Protein AF-A0A850C1W8-F1 (afdb_monomer)

Sequence (179 aa):
MTSLTRRGYQPDEVHRFLELVADELASRDQREAALRTDAEKLKEALRSWQSQQSSLRLQATLPATPTSTAVNLVSQAQQQAESYVNQAQHYSRQIIAQARSQASELMRQTQERARDEADRAVAEYRRENAGRRDREAEDRIRQLVRARSFLEAVEVAEEQLRLTREGLEQEVAKLQNET

Radius of gyration: 28.31 Å; Cα contacts (8 Å, |Δi|>4): 38; chains: 1; bounding box: 78×21×83 Å

Nearest PDB structures (foldseek):
  3g67-assembly1_A  TM=3.419E-01  e=7.788E-01  Thermotoga maritima
  8glv-assembly1_Eb  TM=2.530E-01  e=7.943E+00  Chlamydomonas reinhardtii

Foldseek 3Di:
DDDDDDDDDDPVVVVVVVVVVVVVVVVVVVVVVVVVVVVVVVVVVVVVVVVVVVVVVVVVPDDDPCDVVNVVVVVVVVVVVVVVVVVVVVVVVVLVVVLVVVLVVLLVVLQVVLQVVLVVVLVVVCVVVVNDDDPVVSVVSSVVSNVVSNVVSVVVSVVVVVVSVVVVVVVVVVVVVVD

pLDDT: mean 71.58, std 11.91, range [33.62, 90.56]

Solvent-accessible surface area (backbone atoms only — not comparable to full-atom values): 9888 Å² total; per-residue (Å²): 138,86,78,90,75,76,90,70,81,59,66,68,62,53,52,53,50,50,50,55,52,49,54,52,50,53,52,47,53,55,51,51,52,49,53,52,50,51,52,49,50,53,50,48,54,51,51,52,51,54,49,50,57,51,50,55,54,57,70,65,69,63,94,67,78,85,46,72,66,59,56,49,51,50,52,52,53,48,55,50,51,52,49,51,52,51,49,52,54,50,50,54,52,49,52,53,51,49,53,50,51,52,44,51,51,49,46,52,53,37,52,53,51,23,49,58,49,19,55,48,53,41,54,50,53,25,60,78,50,77,63,55,86,50,69,72,59,43,52,47,49,38,49,52,38,40,53,53,37,49,53,53,42,49,56,55,44,50,50,52,51,50,54,53,48,54,53,51,53,50,53,53,54,50,58,62,74,76,106

InterPro domains:
  IPR007793 DivIVA [PF05103] (7-115)
  IPR007793 DivIVA [PTHR35794] (6-148)
  IPR019933 DivIVA domain [TIGR03544] (5-25)

Secondary structure (DSSP, 8-state):
------S---HHHHHHHHHHHHHHHHHHHHHHHHHHHHHHHHHHHHHHHHHHHHHHHHHT-S-S---HHHHHHHHHHHHHHHHHHHHHHHHHHHHHHHHHHHHHHHHHHHHHHHHHHHHHHHHHHHHHTTT---HHHHHHHHHHHHHHHHHHHHHHHHHHHHHHHHHHHHHHHHHHH--

Structure (mmCIF, N/CA/C/O backbone):
data_AF-A0A850C1W8-F1
#
_entry.id   AF-A0A850C1W8-F1
#
loop_
_atom_site.group_PDB
_atom_site.id
_atom_site.type_symbol
_atom_site.label_atom_id
_atom_site.label_alt_id
_atom_site.label_comp_id
_atom_site.label_asym_id
_atom_site.label_entity_id
_atom_site.label_seq_id
_atom_site.pdbx_PDB_ins_code
_atom_site.Cartn_x
_atom_site.Cartn_y
_atom_site.Cartn_z
_atom_site.occupancy
_atom_site.B_iso_or_equiv
_atom_site.auth_seq_id
_atom_site.auth_comp_id
_atom_site.auth_asym_id
_atom_site.auth_atom_id
_atom_site.pdbx_PDB_model_num
ATOM 1 N N . MET A 1 1 ? 43.463 3.233 -21.146 1.00 33.62 1 MET A N 1
ATOM 2 C CA . MET A 1 1 ? 43.353 1.914 -21.805 1.00 33.62 1 MET A CA 1
ATOM 3 C C . MET A 1 1 ? 42.295 1.116 -21.061 1.00 33.62 1 MET A C 1
ATOM 5 O O . MET A 1 1 ? 42.581 0.602 -19.992 1.00 33.62 1 MET A O 1
ATOM 9 N N . THR A 1 2 ? 41.054 1.115 -21.543 1.00 38.59 2 THR A N 1
ATOM 10 C CA . THR A 1 2 ? 39.925 0.409 -20.919 1.00 38.59 2 THR A CA 1
ATOM 11 C C . T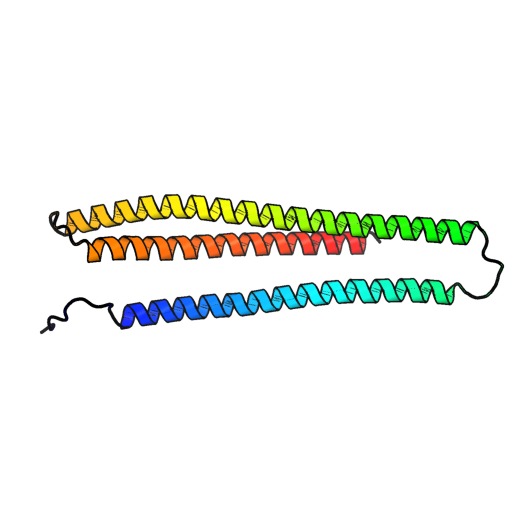HR A 1 2 ? 39.867 -1.012 -21.468 1.00 38.59 2 THR A C 1
ATOM 13 O O . THR A 1 2 ? 39.647 -1.221 -22.661 1.00 38.59 2 THR A O 1
ATOM 16 N N . SER A 1 3 ? 40.160 -1.993 -20.614 1.00 42.62 3 SER A N 1
ATOM 17 C CA . SER A 1 3 ? 40.167 -3.403 -20.989 1.00 42.62 3 SER A CA 1
ATOM 18 C C . SER A 1 3 ? 38.752 -3.909 -21.247 1.00 42.62 3 SER A C 1
ATOM 20 O O . SER A 1 3 ? 37.813 -3.647 -20.498 1.00 42.62 3 SER A O 1
ATOM 22 N N . LEU A 1 4 ? 38.638 -4.669 -22.332 1.00 51.62 4 LEU A N 1
ATOM 23 C CA . LEU A 1 4 ? 37.486 -5.469 -22.702 1.00 51.62 4 LEU A CA 1
ATOM 24 C C . LEU A 1 4 ? 37.174 -6.482 -21.589 1.00 51.62 4 LEU A C 1
ATOM 26 O O . LEU A 1 4 ? 37.793 -7.543 -21.533 1.00 51.62 4 LEU A O 1
ATOM 30 N N . THR A 1 5 ? 36.163 -6.209 -20.767 1.00 50.12 5 THR A N 1
ATOM 31 C CA . THR A 1 5 ? 35.537 -7.234 -19.919 1.00 50.12 5 THR A CA 1
ATOM 32 C C . THR A 1 5 ? 34.119 -7.498 -20.414 1.00 50.12 5 THR A C 1
ATOM 34 O O . THR A 1 5 ? 33.138 -6.905 -19.985 1.00 50.12 5 THR A O 1
ATOM 37 N N . ARG A 1 6 ? 34.052 -8.369 -21.421 1.00 47.94 6 ARG A N 1
ATOM 38 C CA . ARG A 1 6 ? 33.088 -9.464 -21.582 1.00 47.94 6 ARG A CA 1
ATOM 39 C C . ARG A 1 6 ? 31.976 -9.527 -20.510 1.00 47.94 6 ARG A C 1
ATOM 41 O O . ARG A 1 6 ? 32.238 -9.951 -19.394 1.00 47.94 6 ARG A O 1
ATOM 48 N N . ARG A 1 7 ? 30.740 -9.220 -20.922 1.00 55.56 7 ARG A N 1
ATOM 49 C CA . ARG A 1 7 ? 29.495 -9.924 -20.548 1.00 55.56 7 ARG A CA 1
ATOM 50 C C . ARG A 1 7 ? 29.409 -10.359 -19.070 1.00 55.56 7 ARG A C 1
ATOM 52 O O . ARG A 1 7 ? 29.699 -11.504 -18.734 1.00 55.56 7 ARG A O 1
ATOM 59 N N . GLY A 1 8 ? 29.002 -9.431 -18.212 1.00 60.50 8 GLY A N 1
ATOM 60 C CA . GLY A 1 8 ? 28.744 -9.634 -16.787 1.00 60.50 8 GLY A CA 1
ATOM 61 C C . GLY A 1 8 ? 28.152 -8.363 -16.176 1.00 60.50 8 GLY A C 1
ATOM 62 O O . GLY A 1 8 ? 28.298 -7.283 -16.754 1.00 60.50 8 GLY A O 1
ATOM 63 N N . TYR A 1 9 ? 27.450 -8.485 -15.047 1.00 57.66 9 TYR A N 1
ATOM 64 C CA . TYR A 1 9 ? 26.956 -7.319 -14.312 1.00 57.66 9 TYR A CA 1
ATOM 65 C C . TYR A 1 9 ? 28.130 -6.443 -13.861 1.00 57.66 9 TYR A C 1
ATOM 67 O O . TYR A 1 9 ? 29.154 -6.974 -13.427 1.00 57.66 9 TYR A O 1
ATOM 75 N N . GLN A 1 10 ? 27.985 -5.116 -13.949 1.00 78.19 10 GLN A N 1
ATOM 76 C CA . GLN A 1 10 ? 28.950 -4.213 -13.329 1.00 78.19 10 GLN A CA 1
ATOM 77 C C . GLN A 1 10 ? 28.854 -4.379 -11.810 1.00 78.19 10 GLN A C 1
ATOM 79 O O . GLN A 1 10 ? 27.778 -4.145 -11.254 1.00 78.19 10 GLN A O 1
ATOM 84 N N . PRO A 1 11 ? 29.940 -4.790 -11.132 1.00 74.81 11 PRO A N 1
ATOM 85 C CA . PRO A 1 11 ? 29.896 -5.055 -9.701 1.00 74.81 11 PRO A CA 1
ATOM 86 C C . PRO A 1 11 ? 29.382 -3.851 -8.912 1.00 74.81 11 PRO A C 1
ATOM 88 O O . PRO A 1 11 ? 28.548 -4.023 -8.033 1.00 74.81 11 PRO A O 1
ATOM 91 N N . ASP A 1 12 ? 29.801 -2.637 -9.262 1.00 74.69 12 ASP A N 1
ATOM 92 C CA . ASP A 1 12 ? 29.434 -1.424 -8.523 1.00 74.69 12 ASP A CA 1
ATOM 93 C C . ASP A 1 12 ? 27.935 -1.096 -8.612 1.00 74.69 12 ASP A C 1
ATOM 95 O O . ASP A 1 12 ? 27.328 -0.669 -7.630 1.00 74.69 12 ASP A O 1
ATOM 99 N N . GLU A 1 13 ? 27.306 -1.335 -9.768 1.00 72.06 13 GLU A N 1
ATOM 100 C CA . GLU A 1 13 ? 25.861 -1.135 -9.942 1.00 72.06 13 GLU A CA 1
ATOM 101 C C . GLU A 1 13 ? 25.050 -2.171 -9.159 1.00 72.06 13 GLU A C 1
ATOM 103 O O . GLU A 1 13 ? 24.035 -1.832 -8.549 1.00 72.06 13 GLU A O 1
ATOM 108 N N . VAL A 1 14 ? 25.513 -3.425 -9.131 1.00 77.88 14 VAL A N 1
ATOM 109 C CA . VAL A 1 14 ? 24.870 -4.492 -8.353 1.00 77.88 14 VAL A CA 1
ATOM 110 C C . VAL A 1 14 ? 24.981 -4.218 -6.862 1.00 77.88 14 VAL A C 1
ATOM 112 O O . VAL A 1 14 ? 23.987 -4.364 -6.159 1.00 77.88 14 VAL A O 1
ATOM 115 N N . HIS A 1 15 ? 26.146 -3.784 -6.377 1.00 77.56 15 HIS A N 1
ATOM 116 C CA . HIS A 1 15 ? 26.311 -3.436 -4.966 1.00 77.56 15 HIS A CA 1
ATOM 117 C C . HIS A 1 15 ? 25.373 -2.299 -4.566 1.00 77.56 15 HIS A C 1
ATOM 119 O O . HIS A 1 15 ? 24.650 -2.439 -3.587 1.00 77.56 15 HIS A O 1
ATOM 125 N N . ARG A 1 16 ? 25.279 -1.239 -5.377 1.00 79.06 16 ARG A N 1
ATOM 126 C CA . ARG A 1 16 ? 24.356 -0.128 -5.109 1.00 79.06 16 ARG A CA 1
ATOM 127 C C . ARG A 1 16 ? 22.892 -0.570 -5.099 1.00 79.06 16 ARG A C 1
ATOM 129 O O . ARG A 1 16 ? 22.111 -0.118 -4.270 1.00 79.06 16 ARG A O 1
ATOM 136 N N . PHE A 1 17 ? 22.504 -1.448 -6.022 1.00 76.88 17 PHE A N 1
ATOM 137 C CA . PHE A 1 17 ? 21.148 -1.992 -6.044 1.00 76.88 17 PHE A CA 1
ATOM 138 C C . PHE A 1 17 ? 20.861 -2.861 -4.813 1.00 76.88 17 PHE A C 1
ATOM 140 O O . PHE A 1 17 ? 19.791 -2.749 -4.223 1.00 76.88 17 PHE A O 1
ATOM 147 N N . LEU A 1 18 ? 21.812 -3.703 -4.404 1.00 83.94 18 LEU A N 1
ATOM 148 C CA . LEU A 1 18 ? 21.678 -4.533 -3.209 1.00 83.94 18 LEU A CA 1
ATOM 149 C C . LEU A 1 18 ? 21.608 -3.694 -1.930 1.00 83.94 18 LEU A C 1
ATOM 151 O O . LEU A 1 18 ? 20.825 -4.038 -1.053 1.00 83.94 18 LEU A O 1
ATOM 155 N N . GLU A 1 19 ? 22.360 -2.596 -1.843 1.00 84.50 19 GLU A N 1
ATOM 156 C CA . GLU A 1 19 ? 22.267 -1.634 -0.736 1.00 84.50 19 GLU A CA 1
ATOM 157 C C . GLU A 1 19 ? 20.871 -1.006 -0.660 1.00 84.50 19 GLU A C 1
ATOM 159 O O . GLU A 1 19 ? 20.244 -1.045 0.393 1.00 84.50 19 GLU A O 1
ATOM 164 N N . LEU A 1 20 ? 20.324 -0.538 -1.787 1.00 82.81 20 LEU A N 1
ATOM 165 C CA . LEU A 1 20 ? 18.965 0.018 -1.830 1.00 82.81 20 LEU A CA 1
ATOM 166 C C . LEU A 1 20 ? 17.895 -1.009 -1.434 1.00 82.81 20 LEU A C 1
ATOM 168 O O . LEU A 1 20 ? 16.956 -0.687 -0.710 1.00 82.81 20 LEU A O 1
ATOM 172 N N . VAL A 1 21 ? 18.028 -2.255 -1.895 1.00 84.38 21 VAL A N 1
ATOM 173 C CA . VAL A 1 21 ? 17.106 -3.338 -1.521 1.00 84.38 21 VAL A CA 1
ATOM 174 C C . VAL A 1 21 ? 17.233 -3.684 -0.038 1.00 84.38 21 VAL A C 1
ATOM 176 O O . VAL A 1 21 ? 16.222 -3.962 0.605 1.00 84.38 21 VAL A O 1
ATOM 179 N N . ALA A 1 22 ? 18.451 -3.677 0.507 1.00 79.88 22 ALA A N 1
ATOM 180 C CA . ALA A 1 22 ? 18.693 -3.946 1.918 1.00 79.88 22 ALA A CA 1
ATOM 181 C C . ALA A 1 22 ? 18.082 -2.858 2.812 1.00 79.88 22 ALA A C 1
ATOM 183 O O . ALA A 1 22 ? 17.406 -3.196 3.783 1.00 79.88 22 ALA A O 1
ATOM 184 N N . ASP A 1 23 ? 18.249 -1.584 2.453 1.00 82.00 23 ASP A N 1
ATOM 185 C CA . ASP A 1 23 ? 17.649 -0.458 3.175 1.00 82.00 23 ASP A CA 1
ATOM 186 C C . ASP A 1 23 ? 16.117 -0.514 3.140 1.00 82.00 23 ASP A C 1
ATOM 188 O O . ASP A 1 23 ? 15.457 -0.348 4.169 1.00 82.00 23 ASP A O 1
ATOM 192 N N . GLU A 1 24 ? 15.534 -0.827 1.981 1.00 77.62 24 GLU A N 1
ATOM 193 C CA . GLU A 1 24 ? 14.084 -0.968 1.843 1.00 77.62 24 GLU A CA 1
ATOM 194 C C . GLU A 1 24 ? 13.540 -2.145 2.669 1.00 77.62 24 GLU A C 1
ATOM 196 O O . GLU A 1 24 ? 12.509 -2.030 3.337 1.00 77.62 24 GLU A O 1
ATOM 201 N N . LEU A 1 25 ? 14.249 -3.278 2.686 1.00 76.00 25 LEU A N 1
ATOM 202 C CA . LEU A 1 25 ? 13.865 -4.435 3.495 1.00 76.00 25 LEU A CA 1
ATOM 203 C C . LEU A 1 25 ? 13.966 -4.129 4.997 1.00 76.00 25 LEU A C 1
ATOM 205 O O . LEU A 1 25 ? 13.052 -4.458 5.749 1.00 76.00 25 LEU A O 1
ATOM 209 N N . ALA A 1 26 ? 15.024 -3.440 5.427 1.00 73.81 26 ALA A N 1
ATOM 210 C CA . ALA A 1 26 ? 15.185 -3.014 6.814 1.00 73.81 26 ALA A CA 1
ATOM 211 C C . ALA A 1 26 ? 14.080 -2.032 7.241 1.00 73.81 26 ALA A C 1
ATOM 213 O O . ALA A 1 26 ? 13.518 -2.151 8.333 1.00 73.81 26 ALA A O 1
ATOM 214 N N . SER A 1 27 ? 13.720 -1.095 6.360 1.00 74.00 27 SER A N 1
ATOM 215 C CA . SER A 1 27 ? 12.608 -0.165 6.567 1.00 74.00 27 SER A CA 1
ATOM 216 C C . SER A 1 27 ? 11.273 -0.908 6.703 1.00 74.00 27 SER A C 1
ATOM 218 O O . SER A 1 27 ? 10.476 -0.603 7.596 1.00 74.00 27 SER A O 1
ATOM 220 N N . ARG A 1 28 ? 11.039 -1.940 5.883 1.00 62.94 28 ARG A N 1
ATOM 221 C CA . ARG A 1 28 ? 9.863 -2.815 5.999 1.00 62.94 28 ARG A CA 1
ATOM 222 C C . ARG A 1 28 ? 9.818 -3.579 7.310 1.00 62.94 28 ARG A C 1
ATOM 224 O O . ARG A 1 28 ? 8.768 -3.581 7.949 1.00 62.94 28 ARG A O 1
ATOM 231 N N . ASP A 1 29 ? 10.924 -4.182 7.729 1.00 63.62 29 ASP A N 1
ATOM 232 C CA . ASP A 1 29 ? 10.987 -4.950 8.975 1.00 63.62 29 ASP A CA 1
ATOM 233 C C . ASP A 1 29 ? 10.671 -4.065 10.189 1.00 63.62 29 ASP A C 1
ATOM 235 O O . ASP A 1 29 ? 9.903 -4.453 11.073 1.00 63.62 29 ASP A O 1
ATOM 239 N N . GLN A 1 30 ? 11.188 -2.831 10.208 1.00 67.38 30 GLN A N 1
ATOM 240 C CA . GLN A 1 30 ? 10.853 -1.849 11.244 1.00 67.38 30 GLN A CA 1
ATOM 241 C C . GLN A 1 30 ? 9.357 -1.505 11.250 1.00 67.38 30 GLN A C 1
ATOM 243 O O . GLN A 1 30 ? 8.736 -1.419 12.313 1.00 67.38 30 GLN A O 1
ATOM 248 N N . ARG A 1 31 ? 8.756 -1.338 10.069 1.00 56.00 31 ARG A N 1
ATOM 249 C CA . ARG A 1 31 ? 7.334 -0.999 9.924 1.00 56.00 31 ARG A CA 1
ATOM 250 C C . ARG A 1 31 ? 6.415 -2.180 10.257 1.00 56.00 31 ARG A C 1
ATOM 252 O O . ARG A 1 31 ? 5.385 -1.983 10.902 1.00 56.00 31 ARG A O 1
ATOM 259 N N . GLU A 1 32 ? 6.799 -3.412 9.926 1.00 59.44 32 GLU A N 1
ATOM 260 C CA . GLU A 1 32 ? 6.094 -4.621 10.367 1.00 59.44 32 GLU A CA 1
ATOM 261 C C . GLU A 1 32 ? 6.167 -4.780 11.892 1.00 59.44 32 GLU A C 1
ATOM 263 O O . GLU A 1 32 ? 5.157 -5.079 12.537 1.00 59.44 32 GLU A O 1
ATOM 268 N N . ALA A 1 33 ? 7.333 -4.527 12.491 1.00 61.09 33 ALA A N 1
ATOM 269 C CA . ALA A 1 33 ? 7.492 -4.542 13.941 1.00 61.09 33 ALA A CA 1
ATOM 270 C C . ALA A 1 33 ? 6.592 -3.497 14.626 1.00 61.09 33 ALA A C 1
ATOM 272 O O . ALA A 1 33 ? 5.974 -3.800 15.654 1.00 61.09 33 ALA A O 1
ATOM 273 N N . ALA A 1 34 ? 6.449 -2.304 14.040 1.00 59.12 34 ALA A N 1
ATOM 274 C CA . ALA A 1 34 ? 5.530 -1.277 14.526 1.00 59.12 34 ALA A CA 1
ATOM 275 C C . ALA A 1 34 ? 4.062 -1.738 14.452 1.00 59.12 34 ALA A C 1
ATOM 277 O O . ALA A 1 34 ? 3.362 -1.706 15.464 1.00 59.12 34 ALA A O 1
ATOM 278 N N . LEU A 1 35 ? 3.621 -2.279 13.309 1.00 56.66 35 LEU A N 1
ATOM 279 C CA . LEU A 1 35 ? 2.258 -2.805 13.142 1.00 56.66 35 LEU A CA 1
ATOM 280 C C . LEU A 1 35 ? 1.941 -3.948 14.115 1.00 56.66 35 LEU A C 1
ATOM 282 O O . LEU A 1 35 ? 0.843 -4.009 14.667 1.00 56.66 35 LEU A O 1
ATOM 286 N N . ARG A 1 36 ? 2.898 -4.851 14.358 1.00 60.56 36 ARG A N 1
ATOM 287 C CA . ARG A 1 36 ? 2.747 -5.916 15.362 1.00 60.56 36 ARG A CA 1
ATOM 288 C C . ARG A 1 36 ? 2.634 -5.343 16.770 1.00 60.56 36 ARG A C 1
ATOM 290 O O . ARG A 1 36 ? 1.784 -5.787 17.536 1.00 60.56 36 ARG A O 1
ATOM 297 N N . THR A 1 37 ? 3.449 -4.344 17.096 1.00 65.12 37 THR A N 1
ATOM 298 C CA . THR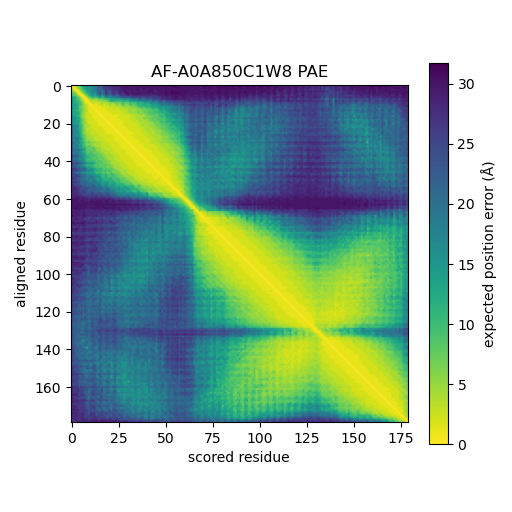 A 1 37 ? 3.396 -3.661 18.394 1.00 65.12 37 THR A CA 1
ATOM 299 C C . THR A 1 37 ? 2.035 -3.003 18.609 1.00 65.12 37 THR A C 1
ATOM 301 O O . THR A 1 37 ? 1.451 -3.138 19.682 1.00 65.12 37 THR A O 1
ATOM 304 N N . ASP A 1 38 ? 1.488 -2.345 17.590 1.00 54.03 38 ASP A N 1
ATOM 305 C CA . ASP A 1 38 ? 0.179 -1.699 17.680 1.00 54.03 38 ASP A CA 1
ATOM 306 C C . ASP A 1 38 ? -0.961 -2.722 17.770 1.00 54.03 38 ASP A C 1
ATOM 308 O O . ASP A 1 38 ? -1.884 -2.548 18.567 1.00 54.03 38 ASP A O 1
ATOM 312 N N . ALA A 1 39 ? -0.862 -3.847 17.056 1.00 56.66 39 ALA A N 1
ATOM 313 C CA . ALA A 1 39 ? -1.791 -4.962 17.217 1.00 56.66 39 ALA A CA 1
ATOM 314 C C . ALA A 1 39 ? -1.779 -5.525 18.651 1.00 56.66 39 ALA A C 1
ATOM 316 O O . ALA A 1 39 ? -2.839 -5.834 19.198 1.00 56.66 39 ALA A O 1
ATOM 317 N N . GLU A 1 40 ? -0.608 -5.633 19.282 1.00 62.47 40 GLU A N 1
ATOM 318 C CA . GLU A 1 40 ? -0.499 -6.059 20.681 1.00 62.47 40 GLU A CA 1
ATOM 319 C C . GLU A 1 40 ? -1.041 -5.006 21.655 1.00 62.47 40 GLU A C 1
ATOM 321 O O . GLU A 1 40 ? -1.790 -5.360 22.565 1.00 62.47 40 GLU A O 1
ATOM 326 N N . LYS A 1 41 ? -0.774 -3.711 21.437 1.00 61.31 41 LYS A N 1
ATOM 327 C CA . LYS A 1 41 ? -1.376 -2.630 22.241 1.00 61.31 41 LYS A CA 1
ATOM 328 C C . LYS A 1 41 ? -2.901 -2.669 22.185 1.00 61.31 41 LYS A C 1
ATOM 330 O O . LYS A 1 41 ? -3.549 -2.541 23.217 1.00 61.31 41 LYS A O 1
ATOM 335 N N . LEU A 1 42 ? -3.477 -2.876 21.000 1.00 59.53 42 LEU A N 1
ATOM 336 C CA . LEU A 1 42 ? -4.927 -2.976 20.826 1.00 59.53 42 LEU A CA 1
ATOM 337 C C . LEU A 1 42 ? -5.502 -4.201 21.545 1.00 59.53 42 LEU A C 1
ATOM 339 O O . LEU A 1 42 ? -6.540 -4.098 22.200 1.00 59.53 42 LEU A O 1
ATOM 343 N N . LYS A 1 43 ? -4.821 -5.352 21.479 1.00 62.03 43 LYS A N 1
ATOM 344 C CA . LYS A 1 43 ? -5.212 -6.543 22.250 1.00 62.03 43 LYS A CA 1
ATOM 345 C C . LYS A 1 43 ? -5.151 -6.295 23.755 1.00 62.03 43 LYS A C 1
ATOM 347 O O . LYS A 1 43 ? -6.047 -6.735 24.471 1.00 62.03 43 LYS A O 1
ATOM 352 N N . GLU A 1 44 ? -4.124 -5.603 24.238 1.00 64.06 44 GLU A N 1
ATOM 353 C CA . GLU A 1 44 ? -3.966 -5.312 25.663 1.00 64.06 44 GLU A CA 1
ATOM 354 C C . GLU A 1 44 ? -4.981 -4.270 26.153 1.00 64.06 44 GLU A C 1
ATOM 356 O O . GLU A 1 44 ? -5.591 -4.444 27.208 1.00 64.06 44 GLU A O 1
ATOM 361 N N . ALA A 1 45 ? -5.268 -3.240 25.356 1.00 58.97 45 ALA A N 1
ATOM 362 C CA . ALA A 1 45 ? -6.356 -2.302 25.624 1.00 58.97 45 ALA A CA 1
ATOM 363 C C . ALA A 1 45 ? -7.706 -3.036 25.713 1.00 58.97 45 ALA A C 1
ATOM 365 O O . ALA A 1 45 ? -8.471 -2.827 26.653 1.00 58.97 45 ALA A O 1
ATOM 366 N N . LEU A 1 46 ? -7.962 -3.983 24.804 1.00 60.09 46 LEU A N 1
ATOM 367 C CA . LEU A 1 46 ? -9.169 -4.807 24.842 1.00 60.09 46 LEU A CA 1
ATOM 368 C C . LEU A 1 46 ? -9.226 -5.693 26.099 1.00 60.09 46 LEU A C 1
ATOM 370 O O . LEU A 1 46 ? -10.271 -5.786 26.742 1.00 60.09 46 LEU A O 1
ATOM 374 N N . ARG A 1 47 ? -8.111 -6.329 26.473 1.00 67.19 47 ARG A N 1
ATOM 375 C CA . ARG A 1 47 ? -8.017 -7.192 27.661 1.00 67.19 47 ARG A CA 1
ATOM 376 C C . ARG A 1 47 ? -8.187 -6.406 28.961 1.00 67.19 47 ARG A C 1
ATOM 378 O O . ARG A 1 47 ? -8.895 -6.856 29.866 1.00 67.19 47 ARG A O 1
ATOM 385 N N . SER A 1 48 ? -7.549 -5.247 29.071 1.00 62.53 48 SER A N 1
ATOM 386 C CA . SER A 1 48 ? -7.652 -4.379 30.247 1.00 62.53 48 SER A CA 1
ATOM 387 C C . SER A 1 48 ? -9.067 -3.828 30.405 1.00 62.53 48 SER A C 1
ATOM 389 O O . SER A 1 48 ? -9.622 -3.898 31.500 1.00 62.53 48 SER A O 1
ATOM 391 N N . TRP A 1 49 ? -9.709 -3.414 29.311 1.00 69.50 49 TRP A N 1
ATOM 392 C CA . TRP A 1 49 ? -11.117 -3.027 29.304 1.00 69.50 49 TRP A CA 1
ATOM 393 C C . TRP A 1 49 ? -12.045 -4.178 29.731 1.00 69.50 49 TRP A C 1
ATOM 395 O O . TRP A 1 49 ? -12.891 -4.004 30.610 1.00 69.50 49 TRP A O 1
ATOM 405 N N . GLN A 1 50 ? -11.841 -5.393 29.203 1.00 62.38 50 GLN A N 1
ATOM 406 C CA . GLN A 1 50 ? -12.589 -6.586 29.634 1.00 62.38 50 GLN A CA 1
ATOM 407 C C . GLN A 1 50 ? -12.416 -6.869 31.134 1.00 62.38 50 GLN A C 1
ATOM 409 O O . GLN A 1 50 ? -13.375 -7.257 31.807 1.00 62.38 50 GLN A O 1
ATOM 414 N N . SER A 1 51 ? -11.208 -6.654 31.658 1.00 66.19 51 SER A N 1
ATOM 415 C CA . SER A 1 51 ? -10.865 -6.858 33.069 1.00 66.19 51 SER A CA 1
ATOM 416 C C . SER A 1 51 ? -11.467 -5.786 33.983 1.00 66.19 51 SER A C 1
ATOM 418 O O . SER A 1 51 ? -11.937 -6.098 35.076 1.00 66.19 51 SER A O 1
ATOM 420 N N . GLN A 1 52 ? -11.518 -4.527 33.543 1.00 64.88 52 GLN A N 1
ATOM 421 C CA . GLN A 1 52 ? -12.227 -3.454 34.252 1.00 64.88 52 GLN A CA 1
ATOM 422 C C . GLN A 1 52 ? -13.732 -3.742 34.314 1.00 64.88 52 GLN A C 1
ATOM 424 O O . GLN A 1 52 ? -14.354 -3.631 35.367 1.00 64.88 52 GLN A O 1
ATOM 429 N N . GLN A 1 53 ? -14.313 -4.230 33.218 1.00 63.06 53 GLN A N 1
ATOM 430 C CA . GLN A 1 53 ? -15.733 -4.570 33.173 1.00 63.06 53 GLN A CA 1
ATOM 431 C C . GLN A 1 53 ? -16.089 -5.809 34.014 1.00 63.06 53 GLN A C 1
ATOM 433 O O . GLN A 1 53 ? -17.200 -5.926 34.540 1.00 63.06 53 GLN A O 1
ATOM 438 N N . SER A 1 54 ? -15.178 -6.775 34.151 1.00 62.47 54 SER A N 1
ATOM 439 C CA . SER A 1 54 ? -15.373 -7.918 35.052 1.00 62.47 54 SER A CA 1
ATOM 440 C C . SER A 1 54 ? -15.193 -7.533 36.523 1.00 62.47 54 SER A C 1
ATOM 442 O O . SER A 1 54 ? -15.957 -7.998 37.367 1.00 62.47 54 SER A O 1
ATOM 444 N N . SER A 1 55 ? -14.260 -6.635 36.839 1.00 61.75 55 SER A N 1
ATOM 445 C CA . SER A 1 55 ? -14.066 -6.123 38.203 1.00 61.75 55 SER A CA 1
ATOM 446 C C . SER A 1 55 ? -15.203 -5.202 38.665 1.00 61.75 55 SER A C 1
ATOM 448 O O . SER A 1 55 ? -15.643 -5.338 39.806 1.00 61.75 55 SER A O 1
ATOM 450 N N . LEU A 1 56 ? -15.776 -4.377 37.779 1.00 62.31 56 LEU A N 1
ATOM 451 C CA . LEU A 1 56 ? -17.025 -3.644 38.040 1.00 62.31 56 LEU A CA 1
ATOM 452 C C . LEU A 1 56 ? -18.190 -4.595 38.363 1.00 62.31 56 LEU A C 1
ATOM 454 O O . LEU A 1 56 ? -18.961 -4.347 39.289 1.00 62.31 56 LEU A O 1
ATOM 458 N N . ARG A 1 57 ? -18.284 -5.733 37.659 1.00 56.06 57 ARG A N 1
ATOM 459 C CA . ARG A 1 57 ? -19.273 -6.783 37.962 1.00 56.06 57 ARG A CA 1
ATOM 460 C C . ARG A 1 57 ? -19.048 -7.436 39.324 1.00 56.06 57 ARG A C 1
ATOM 462 O O . ARG A 1 57 ? -20.015 -7.667 40.039 1.00 56.06 57 ARG A O 1
ATOM 469 N N . LEU A 1 58 ? -17.797 -7.707 39.691 1.00 58.22 58 LEU A N 1
ATOM 470 C CA . LEU A 1 58 ? -17.444 -8.306 40.983 1.00 58.22 58 LEU A CA 1
ATOM 471 C C . LEU A 1 58 ? -17.702 -7.350 42.158 1.00 58.22 58 LEU A C 1
ATOM 473 O O . LEU A 1 58 ? -18.155 -7.798 43.211 1.00 58.22 58 LEU A O 1
ATOM 477 N N . GLN A 1 59 ? -17.487 -6.043 41.977 1.00 57.75 59 GLN A N 1
ATOM 478 C CA . GLN A 1 59 ? -17.802 -5.024 42.988 1.00 57.75 59 GLN A CA 1
ATOM 479 C C . GLN A 1 59 ? -19.311 -4.807 43.178 1.00 57.75 59 GLN A C 1
ATOM 481 O O . GLN A 1 59 ? -19.736 -4.465 44.278 1.00 57.75 59 GLN A O 1
ATOM 486 N N . ALA A 1 60 ? -20.133 -5.071 42.155 1.00 57.44 60 ALA A N 1
ATOM 487 C CA . ALA A 1 60 ? -21.594 -5.036 42.265 1.00 57.44 60 ALA A CA 1
ATOM 488 C C . ALA A 1 60 ? -22.187 -6.227 43.056 1.00 57.44 60 ALA A C 1
ATOM 490 O O . ALA A 1 60 ? -23.381 -6.238 43.356 1.00 57.44 60 ALA A O 1
ATOM 491 N N . THR A 1 61 ? -21.372 -7.220 43.428 1.00 47.47 61 THR A N 1
ATOM 492 C CA . THR A 1 61 ? -21.780 -8.389 44.2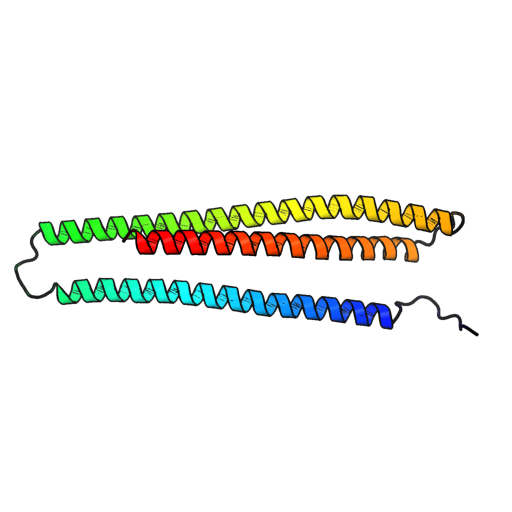27 1.00 47.47 61 THR A CA 1
ATOM 493 C C . THR A 1 61 ? -21.584 -8.156 45.733 1.00 47.47 61 THR A C 1
ATOM 495 O O . THR A 1 61 ? -20.738 -8.767 46.378 1.00 47.47 61 THR A O 1
ATOM 498 N N . LEU A 1 62 ? -22.416 -7.295 46.322 1.00 49.00 62 LEU A N 1
ATOM 499 C CA . LEU A 1 62 ? -22.814 -7.365 47.738 1.00 49.00 62 LEU A CA 1
ATOM 500 C C . LEU A 1 62 ? -24.353 -7.449 47.773 1.00 49.00 62 LEU A C 1
ATOM 502 O O . LEU A 1 62 ? -25.009 -6.780 46.973 1.00 49.00 62 LEU A O 1
ATOM 506 N N . PRO A 1 63 ? -24.965 -8.323 48.595 1.00 53.31 63 PRO A N 1
ATOM 507 C CA . PRO A 1 63 ? -26.242 -8.925 48.243 1.00 53.31 63 PRO A CA 1
ATOM 508 C C . PRO A 1 63 ? -27.423 -8.028 48.626 1.00 53.31 63 PRO A C 1
ATOM 510 O O . PRO A 1 63 ? -27.855 -7.996 49.773 1.00 53.31 63 PRO A O 1
ATOM 513 N N . ALA A 1 64 ? -28.025 -7.385 47.634 1.00 50.97 64 ALA A N 1
ATOM 514 C CA . ALA A 1 64 ? -29.475 -7.290 47.562 1.00 50.97 64 ALA A CA 1
ATOM 515 C C . ALA A 1 64 ? -29.862 -8.171 46.377 1.00 50.97 64 ALA A C 1
ATOM 517 O O . ALA A 1 64 ? -29.314 -7.991 45.293 1.00 50.97 64 ALA A O 1
ATOM 518 N N . THR A 1 65 ? -30.688 -9.190 46.624 1.00 48.25 65 THR A N 1
ATOM 519 C CA . THR A 1 65 ? -31.254 -10.132 45.639 1.00 48.25 65 THR A CA 1
ATOM 520 C C . THR A 1 65 ? -31.174 -9.596 44.208 1.00 48.25 65 THR A C 1
ATOM 522 O O . THR A 1 65 ? -31.738 -8.523 43.990 1.00 48.25 65 THR A O 1
ATOM 525 N N . PRO A 1 66 ? -30.491 -10.270 43.258 1.00 51.00 66 PRO A N 1
ATOM 526 C CA . PRO A 1 66 ? -30.284 -9.740 41.913 1.00 51.00 66 PRO A CA 1
ATOM 527 C C . PRO A 1 66 ? -31.640 -9.391 41.305 1.00 51.00 66 PRO A C 1
ATOM 529 O O . PRO A 1 66 ? -32.397 -10.266 40.886 1.00 51.00 66 PRO A O 1
ATOM 532 N N . THR A 1 67 ? -31.988 -8.106 41.329 1.00 59.72 67 THR A N 1
ATOM 533 C CA . THR A 1 67 ? -33.262 -7.641 40.805 1.00 59.72 67 THR A CA 1
ATOM 534 C C . THR A 1 67 ? -33.244 -7.967 39.320 1.00 59.72 67 THR A C 1
ATOM 536 O O . THR A 1 67 ? -32.248 -7.693 38.648 1.00 59.72 67 THR A O 1
ATOM 539 N N . SER A 1 68 ? -34.324 -8.538 38.785 1.00 64.12 68 SER A N 1
ATOM 540 C CA . SER A 1 68 ? -34.454 -8.838 37.349 1.00 64.12 68 SER A CA 1
ATOM 541 C C . SER A 1 68 ? -34.034 -7.654 36.459 1.00 64.12 68 SER A C 1
ATOM 543 O O . SER A 1 68 ? -33.523 -7.852 35.362 1.00 64.12 68 SER A O 1
ATOM 545 N N . THR A 1 69 ? -34.186 -6.424 36.955 1.00 65.00 69 THR A N 1
ATOM 546 C CA . THR A 1 69 ? -33.733 -5.172 36.340 1.00 65.00 69 THR A CA 1
ATOM 547 C C . THR A 1 69 ? -32.209 -5.051 36.205 1.00 65.00 69 THR A C 1
ATOM 549 O O . THR A 1 69 ? -31.737 -4.604 35.167 1.00 65.00 69 THR A O 1
ATOM 552 N N . ALA A 1 70 ? -31.424 -5.473 37.204 1.00 67.06 70 ALA A N 1
ATOM 553 C CA . ALA A 1 70 ? -29.959 -5.450 37.147 1.00 67.06 70 ALA A CA 1
ATOM 554 C C . ALA A 1 70 ? -29.424 -6.478 36.140 1.00 67.06 70 ALA A C 1
ATOM 556 O O . ALA A 1 70 ? -28.522 -6.179 35.362 1.00 67.06 70 ALA A O 1
ATOM 557 N N . VAL A 1 71 ? -30.033 -7.667 36.096 1.00 69.12 71 VAL A N 1
ATOM 558 C CA . VAL A 1 71 ? -29.699 -8.699 35.101 1.00 69.12 71 VAL A CA 1
ATOM 559 C C . VAL A 1 71 ? -30.069 -8.238 33.689 1.00 69.12 71 VAL A C 1
ATOM 561 O O . VAL A 1 71 ? -29.270 -8.411 32.769 1.00 69.12 71 VAL A O 1
ATOM 564 N N . ASN A 1 72 ? -31.227 -7.594 33.514 1.00 71.44 72 ASN A N 1
ATOM 565 C CA . ASN A 1 72 ? -31.628 -7.017 32.228 1.00 71.44 72 ASN A CA 1
ATOM 566 C C . ASN A 1 72 ? -30.680 -5.900 31.775 1.00 71.44 72 ASN A C 1
ATOM 568 O O . ASN A 1 72 ? -30.271 -5.901 30.620 1.00 71.44 72 ASN A O 1
ATOM 572 N N . LEU A 1 73 ? -30.272 -4.999 32.673 1.00 74.31 73 LEU A N 1
ATOM 573 C CA . LEU A 1 73 ? -29.322 -3.930 32.355 1.00 74.31 73 LEU A CA 1
ATOM 574 C C . LEU A 1 73 ? -27.956 -4.488 31.931 1.00 74.31 73 LEU A C 1
ATOM 576 O O . LEU A 1 73 ? -27.381 -4.038 30.943 1.00 74.31 73 LEU A O 1
ATOM 580 N N . VAL A 1 74 ? -27.451 -5.501 32.641 1.00 70.38 74 VAL A N 1
ATOM 581 C CA . VAL A 1 74 ? -26.190 -6.171 32.287 1.00 70.38 74 VAL A CA 1
ATOM 582 C C . VAL A 1 74 ? -26.312 -6.896 30.951 1.00 70.38 74 VAL A C 1
ATOM 584 O O . VAL A 1 74 ? -25.418 -6.776 30.119 1.00 70.38 74 VAL A O 1
ATOM 587 N N . SER A 1 75 ? -27.423 -7.593 30.715 1.00 72.06 75 SER A N 1
ATOM 588 C CA . SER A 1 75 ? -27.673 -8.282 29.444 1.00 72.06 75 SER A CA 1
ATOM 589 C C . SER A 1 75 ? -27.723 -7.290 28.279 1.00 72.06 75 SER A C 1
ATOM 591 O O . SER A 1 75 ? -27.132 -7.536 27.231 1.00 72.06 75 SER A O 1
ATOM 593 N N . GLN A 1 76 ? -28.356 -6.133 28.485 1.00 68.75 76 GLN A N 1
ATOM 594 C CA . GLN A 1 76 ? -28.443 -5.063 27.494 1.00 68.75 76 GLN A CA 1
ATOM 595 C C . GLN A 1 76 ? -27.069 -4.432 27.217 1.00 68.75 76 GLN A C 1
ATOM 597 O O . GLN A 1 76 ? -26.689 -4.265 26.060 1.00 68.75 76 GLN A O 1
ATOM 602 N N . ALA A 1 77 ? -26.274 -4.171 28.258 1.00 67.69 77 ALA A N 1
ATOM 603 C CA . ALA A 1 77 ? -24.906 -3.675 28.114 1.00 67.69 77 ALA A CA 1
ATOM 604 C C . ALA A 1 77 ? -23.975 -4.696 27.431 1.00 67.69 77 ALA A C 1
ATOM 606 O O . ALA A 1 77 ? -23.123 -4.314 26.631 1.00 67.69 77 ALA A O 1
ATOM 607 N N . GLN A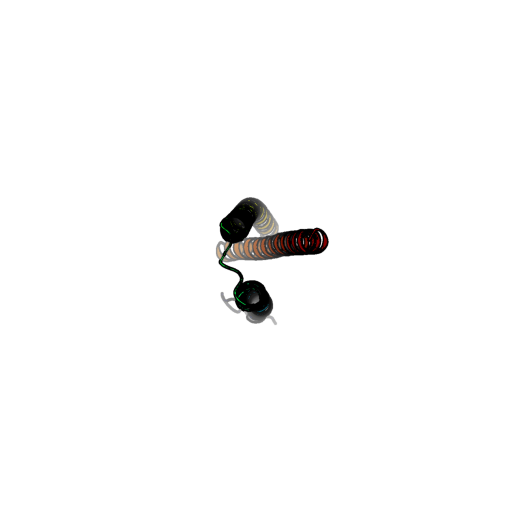 1 78 ? -24.141 -5.995 27.705 1.00 69.31 78 GLN A N 1
ATOM 608 C CA . GLN A 1 78 ? -23.392 -7.065 27.039 1.00 69.31 78 GLN A CA 1
ATOM 609 C C . GLN A 1 78 ? -23.741 -7.159 25.556 1.00 69.31 78 GLN A C 1
ATOM 611 O O . GLN A 1 78 ? -22.834 -7.166 24.730 1.00 69.31 78 GLN A O 1
ATOM 616 N N . GLN A 1 79 ? -25.030 -7.149 25.210 1.00 71.19 79 GLN A N 1
ATOM 617 C CA . GLN A 1 79 ? -25.472 -7.128 23.814 1.00 71.19 79 GLN A CA 1
ATOM 618 C C . GLN A 1 79 ? -24.937 -5.899 23.074 1.00 71.19 79 GLN A C 1
ATOM 620 O O . GLN A 1 79 ? -24.498 -5.996 21.928 1.00 71.19 79 GLN A O 1
ATOM 625 N N . GLN A 1 80 ? -24.918 -4.743 23.737 1.00 64.44 80 GLN A N 1
ATOM 626 C CA . GLN A 1 80 ? -24.385 -3.518 23.158 1.00 64.44 80 GLN A CA 1
ATOM 627 C C . GLN A 1 80 ? -22.865 -3.596 22.951 1.00 64.44 80 GLN A C 1
ATOM 629 O O . GLN A 1 80 ? -22.383 -3.271 21.865 1.00 64.44 80 GLN A O 1
ATOM 634 N N . ALA A 1 81 ? -22.119 -4.107 23.933 1.00 61.81 81 ALA A N 1
ATOM 635 C CA . ALA A 1 81 ? -20.685 -4.363 23.817 1.00 61.81 81 ALA A CA 1
ATOM 636 C C . ALA A 1 81 ? -20.354 -5.355 22.689 1.00 61.81 81 ALA A C 1
ATOM 638 O O . ALA A 1 81 ? -19.462 -5.100 21.881 1.00 61.81 81 ALA A O 1
ATOM 639 N N . GLU A 1 82 ? -21.096 -6.459 22.589 1.00 66.69 82 GLU A N 1
ATOM 640 C CA . GLU A 1 82 ? -20.963 -7.429 21.498 1.00 66.69 82 GLU A CA 1
ATOM 641 C C . GLU A 1 82 ? -21.250 -6.782 20.137 1.00 66.69 82 GLU A C 1
ATOM 643 O O . GLU A 1 82 ? -20.540 -7.047 19.165 1.00 66.69 82 GLU A O 1
ATOM 648 N N . SER A 1 83 ? -22.233 -5.876 20.062 1.00 66.62 83 SER A N 1
ATOM 649 C CA . SER A 1 83 ? -22.528 -5.131 18.834 1.00 66.62 83 SER A CA 1
ATOM 650 C C . SER A 1 83 ? -21.365 -4.229 18.408 1.00 66.62 83 SER A C 1
ATOM 652 O O . SER A 1 83 ? -20.998 -4.247 17.234 1.00 66.62 83 SER A O 1
ATOM 654 N N . TYR A 1 84 ? -20.724 -3.519 19.344 1.00 65.88 84 TYR A N 1
ATOM 655 C CA . TYR A 1 84 ? -19.574 -2.665 19.041 1.00 65.88 84 TYR A CA 1
ATOM 656 C C . TYR A 1 84 ? -18.359 -3.480 18.605 1.00 65.88 84 TYR A C 1
ATOM 658 O O . TYR A 1 84 ? -17.693 -3.109 17.642 1.00 65.88 84 TYR A O 1
ATOM 666 N N . VAL A 1 85 ? -18.097 -4.624 19.245 1.00 68.06 85 VAL A N 1
ATOM 667 C CA . VAL A 1 85 ? -17.017 -5.532 18.828 1.00 68.06 85 VAL A CA 1
ATOM 668 C C . VAL A 1 85 ? -17.260 -6.041 17.409 1.00 68.06 85 VAL A C 1
ATOM 670 O O . VAL A 1 85 ? -16.348 -6.017 16.583 1.00 68.06 85 VAL A O 1
ATOM 673 N N . ASN A 1 86 ? -18.489 -6.453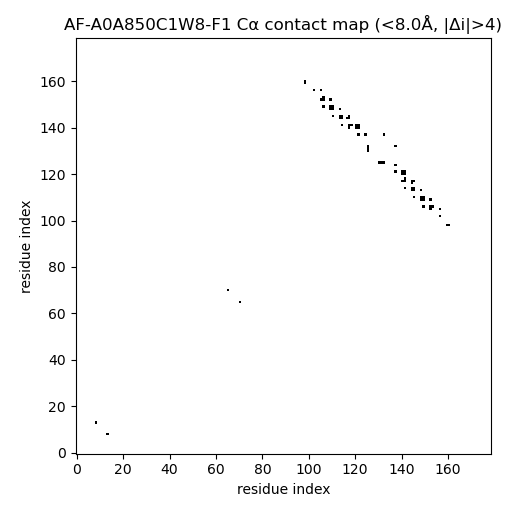 17.096 1.00 67.75 86 ASN A N 1
ATOM 674 C CA . ASN A 1 86 ? -18.842 -6.912 15.755 1.00 67.75 86 ASN A CA 1
ATOM 675 C C . ASN A 1 86 ? -18.713 -5.793 14.711 1.00 67.75 86 ASN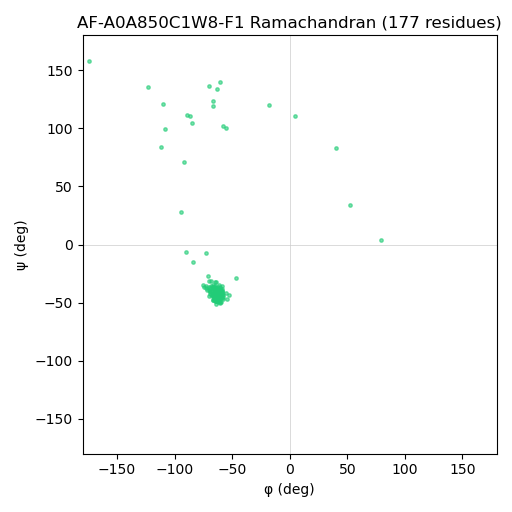 A C 1
ATOM 677 O O . ASN A 1 86 ? -18.166 -6.027 13.634 1.00 67.75 86 ASN A O 1
ATOM 681 N N . GLN A 1 87 ? -19.154 -4.575 15.035 1.00 61.72 87 GLN A N 1
ATOM 682 C CA . GLN A 1 87 ? -19.025 -3.406 14.159 1.00 61.72 87 GLN A CA 1
ATOM 683 C C . GLN A 1 87 ? -17.558 -3.042 13.916 1.00 61.72 87 GLN A C 1
ATOM 685 O O . GLN A 1 87 ? -17.153 -2.892 12.765 1.00 61.72 87 GLN A O 1
ATOM 690 N N . ALA A 1 88 ? -16.742 -2.984 14.970 1.00 63.84 88 ALA A N 1
ATOM 691 C CA . ALA A 1 88 ? -15.317 -2.693 14.864 1.00 63.84 88 ALA A CA 1
ATOM 692 C C . ALA A 1 88 ? -14.595 -3.750 14.017 1.00 63.84 88 ALA A C 1
ATOM 694 O O . ALA A 1 88 ? -13.870 -3.413 13.083 1.00 63.84 88 ALA A O 1
ATOM 695 N N . GLN A 1 89 ? -14.854 -5.037 14.268 1.00 66.69 89 GLN A N 1
ATOM 696 C CA . GLN A 1 89 ? -14.294 -6.119 13.458 1.00 66.69 89 GLN A CA 1
ATOM 697 C C . GLN A 1 89 ? -14.737 -6.040 11.995 1.00 66.69 89 GLN A C 1
ATOM 699 O O . GLN A 1 89 ? -13.932 -6.316 11.100 1.00 66.69 89 GLN A O 1
ATOM 704 N N . HIS A 1 90 ? -15.999 -5.692 11.733 1.00 70.31 90 HIS A N 1
ATOM 705 C CA . HIS A 1 90 ? -16.502 -5.546 10.373 1.00 70.31 90 HIS A CA 1
ATOM 706 C C . HIS A 1 90 ? -15.815 -4.382 9.652 1.00 70.31 90 HIS A C 1
ATOM 708 O O . HIS A 1 90 ? -15.325 -4.570 8.534 1.00 70.31 90 HIS A O 1
ATOM 714 N N . TYR A 1 91 ? -15.713 -3.231 10.313 1.00 64.44 91 TYR A N 1
ATOM 715 C CA . TYR A 1 91 ? -15.084 -2.030 9.782 1.00 64.44 91 TYR A CA 1
ATOM 716 C C . TYR A 1 91 ? -13.592 -2.245 9.503 1.00 64.44 91 TYR A C 1
ATOM 718 O O . TYR A 1 91 ? -13.116 -1.948 8.408 1.00 64.44 91 TYR A O 1
ATOM 726 N N . SER A 1 92 ? -12.858 -2.884 10.423 1.00 66.75 92 SER A N 1
ATOM 727 C CA . SER A 1 92 ? -11.447 -3.227 10.205 1.00 66.75 92 SER A CA 1
ATOM 728 C C . SER A 1 92 ? -11.255 -4.134 8.990 1.00 66.75 92 SER A C 1
ATOM 730 O O . SER A 1 92 ? -10.359 -3.903 8.179 1.00 66.75 92 SER A O 1
ATOM 732 N N . ARG A 1 93 ? -12.108 -5.154 8.816 1.00 74.69 93 ARG A N 1
ATOM 733 C CA . ARG A 1 93 ? -12.040 -6.027 7.633 1.00 74.69 93 ARG A CA 1
ATOM 734 C C . ARG A 1 93 ? -12.323 -5.252 6.347 1.00 74.69 93 ARG A C 1
ATOM 736 O O . ARG A 1 93 ? -11.648 -5.499 5.350 1.00 74.69 93 ARG A O 1
ATOM 743 N N . GLN A 1 94 ? -13.286 -4.330 6.368 1.00 73.88 94 GLN A N 1
ATOM 744 C CA . GLN A 1 94 ? -13.620 -3.496 5.211 1.00 73.88 94 GLN A CA 1
ATOM 745 C C . GLN A 1 94 ? -12.464 -2.578 4.819 1.00 73.88 94 GLN A C 1
ATOM 747 O O . GLN A 1 94 ? -12.070 -2.589 3.656 1.00 73.88 94 GLN A O 1
ATOM 752 N N . ILE A 1 95 ? -11.865 -1.863 5.774 1.00 66.88 95 ILE A N 1
ATOM 753 C CA . ILE A 1 95 ? -10.720 -0.984 5.504 1.00 66.88 95 ILE A CA 1
ATOM 754 C C . ILE A 1 95 ? -9.538 -1.781 4.951 1.00 66.88 95 ILE A C 1
ATOM 756 O O . ILE A 1 95 ? -8.948 -1.385 3.949 1.00 66.88 95 ILE A O 1
ATOM 760 N N . ILE A 1 96 ? -9.208 -2.933 5.547 1.00 70.62 96 ILE A N 1
ATOM 761 C CA . ILE A 1 96 ? -8.106 -3.778 5.060 1.00 70.62 96 ILE A CA 1
ATOM 762 C C . ILE A 1 96 ? -8.383 -4.266 3.633 1.00 70.62 96 ILE A C 1
ATOM 764 O O . ILE A 1 96 ? -7.481 -4.266 2.793 1.00 70.62 96 ILE A O 1
ATOM 768 N N . ALA A 1 97 ? -9.617 -4.682 3.340 1.00 73.12 97 ALA A N 1
ATOM 769 C CA . ALA A 1 97 ? -10.002 -5.111 1.999 1.00 73.12 97 ALA A CA 1
ATOM 770 C C . ALA A 1 97 ? -9.908 -3.959 0.984 1.00 73.12 97 ALA A C 1
ATOM 772 O O . ALA A 1 97 ? -9.375 -4.147 -0.110 1.00 73.12 97 ALA A O 1
ATOM 773 N N . GLN A 1 98 ? -10.360 -2.764 1.364 1.00 70.88 98 GLN A N 1
ATOM 774 C CA . GLN A 1 98 ? -10.300 -1.569 0.530 1.00 70.88 98 GLN A CA 1
ATOM 775 C C . GLN A 1 98 ? -8.854 -1.141 0.255 1.00 70.88 98 GLN A C 1
ATOM 777 O O . GLN A 1 98 ? -8.489 -0.969 -0.907 1.00 70.88 98 GLN A O 1
ATOM 782 N N . ALA A 1 99 ? -8.013 -1.054 1.288 1.00 69.69 99 ALA A N 1
ATOM 783 C CA . ALA A 1 99 ? -6.599 -0.715 1.152 1.00 69.69 99 ALA A CA 1
ATOM 784 C C . ALA A 1 99 ? -5.863 -1.719 0.248 1.00 69.69 99 ALA A C 1
ATOM 786 O O . ALA A 1 99 ? -5.104 -1.327 -0.636 1.00 69.69 99 ALA A O 1
ATOM 787 N N . ARG A 1 100 ? -6.145 -3.024 0.394 1.00 71.62 100 ARG A N 1
ATOM 788 C CA . ARG A 1 100 ? -5.591 -4.064 -0.492 1.00 71.62 100 ARG A CA 1
ATOM 789 C C . ARG A 1 100 ? -6.039 -3.903 -1.939 1.00 71.62 100 ARG A C 1
ATOM 791 O O . ARG A 1 100 ? -5.216 -4.045 -2.842 1.00 71.62 100 ARG A O 1
ATOM 798 N N . SER A 1 101 ? -7.321 -3.620 -2.167 1.00 76.25 101 SER A N 1
ATOM 799 C CA . SER A 1 101 ? -7.851 -3.390 -3.514 1.00 76.25 101 SER A CA 1
ATOM 800 C C . SER A 1 101 ? -7.188 -2.179 -4.170 1.00 76.25 101 SER A C 1
ATOM 802 O O . SER A 1 101 ? -6.796 -2.253 -5.330 1.00 76.25 101 SER A O 1
ATOM 804 N N . GLN A 1 102 ? -7.033 -1.083 -3.425 1.00 72.56 102 GLN A N 1
ATOM 805 C CA . GLN A 1 102 ? -6.392 0.140 -3.906 1.00 72.56 102 GLN A CA 1
ATOM 806 C C . GLN A 1 102 ? -4.909 -0.080 -4.220 1.00 72.56 102 GLN A C 1
ATOM 808 O O . GLN A 1 102 ? -4.457 0.292 -5.299 1.00 72.56 102 GLN A O 1
ATOM 813 N N . ALA A 1 103 ? -4.170 -0.751 -3.331 1.00 71.44 103 ALA A N 1
ATOM 814 C CA . ALA A 1 103 ? -2.769 -1.095 -3.565 1.00 71.44 103 ALA A CA 1
ATOM 815 C C . ALA A 1 103 ? -2.596 -1.994 -4.801 1.00 71.44 103 ALA A C 1
ATOM 817 O O . ALA A 1 103 ? -1.707 -1.765 -5.618 1.00 71.44 103 ALA A O 1
ATOM 818 N N . SER A 1 104 ? -3.476 -2.986 -4.975 1.00 79.94 104 SER A N 1
ATOM 819 C CA . SER A 1 104 ? -3.437 -3.890 -6.132 1.00 79.94 104 SER A CA 1
ATOM 820 C C . SER A 1 104 ? -3.693 -3.148 -7.447 1.00 79.94 104 SER A C 1
ATOM 822 O O . SER A 1 104 ? -3.004 -3.385 -8.438 1.00 79.94 104 SER A O 1
ATOM 824 N N . GLU A 1 105 ? -4.656 -2.225 -7.455 1.00 85.31 105 GLU A N 1
ATOM 825 C CA . GLU A 1 105 ? -4.971 -1.413 -8.632 1.00 85.31 105 GLU A CA 1
ATOM 826 C C . GLU A 1 105 ? -3.837 -0.440 -8.973 1.00 85.31 105 GLU A C 1
ATOM 828 O O . GLU A 1 105 ? -3.442 -0.340 -10.135 1.00 85.31 105 GLU A O 1
ATOM 833 N N . LEU A 1 106 ? -3.250 0.213 -7.967 1.00 84.75 106 LEU A N 1
ATOM 834 C CA . LEU A 1 106 ? -2.074 1.062 -8.146 1.00 84.75 106 LEU A CA 1
ATOM 835 C C . LEU A 1 106 ? -0.907 0.271 -8.752 1.00 84.75 106 LEU A C 1
ATOM 837 O O . LEU A 1 106 ? -0.314 0.706 -9.737 1.00 84.75 106 LEU A O 1
ATOM 841 N N . MET A 1 107 ? -0.614 -0.919 -8.221 1.00 79.06 107 MET A N 1
ATOM 842 C CA . MET A 1 107 ? 0.436 -1.790 -8.757 1.00 79.06 107 MET A CA 1
ATOM 843 C C . MET A 1 107 ? 0.1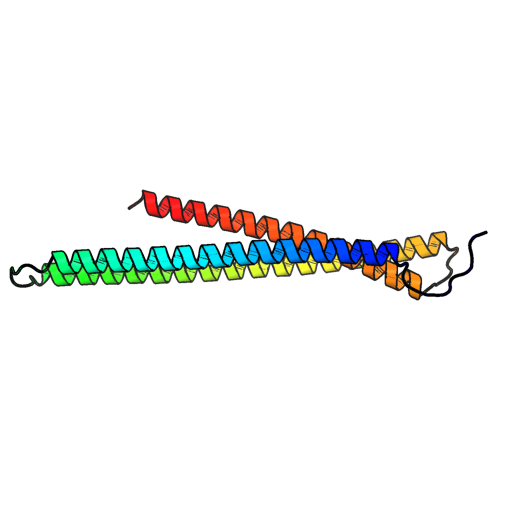83 -2.171 -10.217 1.00 79.06 107 MET A C 1
ATOM 845 O O . MET A 1 107 ? 1.111 -2.127 -11.027 1.00 79.06 107 MET A O 1
ATOM 849 N N . ARG A 1 108 ? -1.065 -2.502 -10.573 1.00 86.38 108 ARG A N 1
ATOM 850 C CA . ARG A 1 108 ? -1.450 -2.819 -11.954 1.00 86.38 108 ARG A CA 1
ATOM 851 C C . ARG A 1 108 ? -1.194 -1.635 -12.887 1.00 86.38 108 ARG A C 1
ATOM 853 O O . ARG A 1 108 ? -0.537 -1.798 -13.914 1.00 86.38 108 ARG A O 1
ATOM 860 N N . GLN A 1 109 ? -1.657 -0.444 -12.510 1.00 87.62 109 GLN A N 1
ATOM 861 C CA . GLN A 1 109 ? -1.472 0.773 -13.305 1.00 87.62 109 GLN A CA 1
ATOM 862 C C . GLN A 1 109 ? 0.007 1.131 -13.467 1.00 87.62 109 GLN A C 1
ATOM 864 O O . GLN A 1 109 ? 0.449 1.466 -14.568 1.00 87.62 109 GLN A O 1
ATOM 869 N N . THR A 1 110 ? 0.795 1.035 -12.396 1.00 83.88 110 THR A N 1
ATOM 870 C CA . THR A 1 110 ? 2.228 1.323 -12.466 1.00 83.88 110 THR A CA 1
ATOM 871 C C . THR A 1 110 ? 2.965 0.297 -13.319 1.00 83.88 110 THR A C 1
ATOM 873 O O . THR A 1 110 ? 3.840 0.674 -14.092 1.00 83.88 110 THR A O 1
ATOM 876 N N . GLN A 1 111 ? 2.583 -0.982 -13.267 1.00 82.75 111 GLN A N 1
ATOM 877 C CA . GLN A 1 111 ? 3.162 -2.012 -14.129 1.00 82.75 111 GLN A CA 1
ATOM 878 C C . GLN A 1 111 ? 2.888 -1.751 -15.618 1.00 82.75 111 GLN A C 1
ATOM 880 O O . GLN A 1 111 ? 3.784 -1.939 -16.445 1.00 82.75 111 GLN A O 1
ATOM 885 N N . GLU A 1 112 ? 1.676 -1.315 -15.967 1.00 88.94 112 GLU A N 1
ATOM 886 C CA . GLU A 1 112 ? 1.320 -0.926 -17.338 1.00 88.94 112 GLU A CA 1
ATOM 887 C C . GLU A 1 112 ? 2.169 0.264 -17.805 1.00 88.94 112 GLU A C 1
ATOM 889 O O . GLU A 1 112 ? 2.841 0.179 -18.834 1.00 88.94 112 GLU A O 1
ATOM 894 N N . ARG A 1 113 ? 2.250 1.325 -16.992 1.00 86.75 113 ARG A N 1
ATOM 895 C CA . ARG A 1 113 ? 3.080 2.504 -17.294 1.00 86.75 113 ARG A CA 1
ATOM 896 C C . ARG A 1 113 ? 4.563 2.162 -17.435 1.00 86.75 113 ARG A C 1
ATOM 898 O O . ARG A 1 113 ? 5.198 2.612 -18.386 1.00 86.75 113 ARG A O 1
ATOM 905 N N . ALA A 1 114 ? 5.095 1.334 -16.536 1.00 86.38 114 ALA A N 1
ATOM 906 C CA . ALA A 1 114 ? 6.485 0.884 -16.553 1.00 86.38 114 ALA A CA 1
ATOM 907 C C . ALA A 1 114 ? 6.822 0.123 -17.836 1.00 86.38 114 ALA A C 1
ATOM 909 O O . ALA A 1 114 ? 7.925 0.234 -18.365 1.00 86.38 114 ALA A O 1
ATOM 910 N N . ARG A 1 115 ? 5.872 -0.667 -18.349 1.00 86.31 115 ARG A N 1
ATOM 911 C CA . ARG A 1 115 ? 6.046 -1.394 -19.606 1.00 86.31 115 ARG A CA 1
ATOM 912 C C . ARG A 1 115 ? 6.142 -0.433 -20.788 1.00 86.31 115 ARG A C 1
ATOM 914 O O . ARG A 1 115 ? 7.076 -0.552 -21.577 1.00 86.31 115 ARG A O 1
ATOM 921 N N . ASP A 1 116 ? 5.236 0.535 -20.867 1.00 90.50 116 ASP A N 1
ATOM 922 C CA . ASP A 1 116 ? 5.237 1.536 -21.938 1.00 90.50 116 ASP A CA 1
ATOM 923 C C . ASP A 1 116 ? 6.476 2.440 -21.885 1.00 90.50 116 ASP A C 1
ATOM 925 O O . ASP A 1 116 ? 6.990 2.879 -22.916 1.00 90.50 116 ASP A O 1
ATOM 929 N N . GLU A 1 117 ? 6.960 2.761 -20.685 1.00 88.00 117 GLU A N 1
ATOM 930 C CA . GLU A 1 117 ? 8.203 3.506 -20.479 1.00 88.00 117 GLU A CA 1
ATOM 931 C C . GLU A 1 117 ? 9.429 2.668 -20.866 1.00 88.00 117 GLU A C 1
ATOM 933 O O . GLU A 1 117 ? 10.312 3.155 -21.569 1.00 88.00 117 GLU A O 1
ATOM 938 N N . ALA A 1 118 ? 9.453 1.384 -20.505 1.00 86.75 118 ALA A N 1
ATOM 939 C CA . ALA A 1 118 ? 10.527 0.469 -20.869 1.00 86.75 118 ALA A CA 1
ATOM 940 C C . ALA A 1 118 ? 10.634 0.279 -22.389 1.00 86.75 118 ALA A C 1
ATOM 942 O O . ALA A 1 118 ? 11.736 0.278 -22.940 1.00 86.75 118 ALA A O 1
ATOM 943 N N . ASP A 1 119 ? 9.501 0.152 -23.082 1.00 90.12 119 ASP A N 1
ATOM 944 C CA . ASP A 1 119 ? 9.474 0.036 -24.540 1.00 90.12 119 ASP A CA 1
ATOM 945 C C . ASP A 1 119 ? 9.951 1.331 -25.218 1.00 90.12 119 ASP A C 1
ATOM 947 O O . ASP A 1 119 ? 10.683 1.274 -26.214 1.00 90.12 119 ASP A O 1
ATOM 951 N N . ARG A 1 120 ? 9.623 2.498 -24.643 1.00 89.38 120 ARG A N 1
ATOM 952 C CA . ARG A 1 120 ? 10.159 3.797 -25.079 1.00 89.38 120 ARG A CA 1
ATOM 953 C C . ARG A 1 120 ? 11.673 3.891 -24.881 1.00 89.38 120 ARG A C 1
ATOM 955 O O . ARG A 1 120 ? 12.372 4.216 -25.839 1.00 89.38 120 ARG A O 1
ATOM 962 N N . ALA A 1 121 ? 12.179 3.530 -23.705 1.00 89.31 121 ALA A N 1
ATOM 963 C CA . ALA A 1 121 ? 13.610 3.546 -23.397 1.00 89.31 121 ALA A CA 1
ATOM 964 C C . ALA A 1 121 ? 14.410 2.590 -24.302 1.00 89.31 121 ALA A C 1
ATOM 966 O O . ALA A 1 121 ? 15.491 2.922 -24.784 1.00 89.31 121 ALA A O 1
ATOM 967 N N . VAL A 1 122 ? 13.858 1.413 -24.621 1.00 90.56 122 VAL A N 1
ATOM 968 C CA . VAL A 1 122 ? 14.462 0.491 -25.596 1.00 90.56 122 VAL A CA 1
ATOM 969 C C . VAL A 1 122 ? 14.474 1.085 -27.008 1.00 90.56 122 VAL A C 1
ATOM 971 O O . VAL A 1 122 ? 15.451 0.916 -27.743 1.00 90.56 122 VAL A O 1
ATOM 974 N N . ALA A 1 123 ? 13.401 1.760 -27.427 1.00 89.12 123 ALA A N 1
ATOM 975 C CA . ALA A 1 123 ? 13.349 2.399 -28.740 1.00 89.12 123 ALA A CA 1
ATOM 976 C C . ALA A 1 123 ? 14.383 3.529 -28.869 1.00 89.12 123 ALA A C 1
ATOM 978 O O . ALA A 1 123 ? 15.007 3.660 -29.923 1.00 89.12 123 ALA A O 1
ATOM 979 N N . GLU A 1 124 ? 14.588 4.301 -27.804 1.00 88.75 124 GLU A N 1
ATOM 980 C CA . GLU A 1 124 ? 15.621 5.334 -27.709 1.00 88.75 124 GLU A CA 1
ATOM 981 C C . GLU A 1 124 ? 17.027 4.730 -27.779 1.00 88.75 124 GLU A C 1
ATOM 983 O O . GLU A 1 124 ? 17.785 5.072 -28.687 1.00 88.75 124 GLU A O 1
ATOM 988 N N . TYR A 1 125 ? 17.314 3.713 -26.960 1.00 86.44 125 TYR A N 1
ATOM 989 C CA . TYR A 1 125 ? 18.577 2.970 -27.012 1.00 86.44 125 TYR A CA 1
ATOM 990 C C . TYR A 1 125 ? 18.889 2.450 -28.424 1.00 86.44 125 TYR A C 1
ATOM 992 O O . TYR A 1 125 ? 20.012 2.570 -28.918 1.00 86.44 125 TYR A O 1
ATOM 1000 N N . ARG A 1 126 ? 17.889 1.905 -29.130 1.00 88.31 126 ARG A N 1
ATOM 1001 C CA . ARG A 1 126 ? 18.067 1.450 -30.518 1.00 88.31 126 ARG A CA 1
ATOM 1002 C C . ARG A 1 126 ? 18.393 2.596 -31.473 1.00 88.31 126 ARG A C 1
ATOM 1004 O O . ARG A 1 126 ? 19.182 2.381 -32.388 1.00 88.31 126 ARG A O 1
ATOM 1011 N N . ARG A 1 127 ? 17.793 3.781 -31.308 1.00 88.31 127 ARG A N 1
ATOM 1012 C CA . ARG A 1 127 ? 18.089 4.954 -32.153 1.00 88.31 127 ARG A CA 1
ATOM 1013 C C . ARG A 1 127 ? 19.529 5.416 -31.960 1.00 88.31 127 ARG A C 1
ATOM 1015 O O . ARG A 1 127 ? 20.225 5.621 -32.950 1.00 88.31 127 ARG A O 1
ATOM 1022 N N . GLU A 1 128 ? 19.981 5.499 -30.713 1.00 88.19 128 GLU A N 1
ATOM 1023 C CA . GLU A 1 128 ? 21.351 5.895 -30.363 1.00 88.19 128 GLU A CA 1
ATOM 1024 C C . GLU A 1 128 ? 22.398 4.898 -30.877 1.00 88.19 128 GLU A C 1
ATOM 1026 O O . GLU A 1 128 ? 23.485 5.285 -31.297 1.00 88.19 128 GLU A O 1
ATOM 1031 N N . ASN A 1 129 ? 22.048 3.610 -30.933 1.00 88.19 129 ASN A N 1
ATOM 1032 C CA . ASN A 1 129 ? 22.928 2.538 -31.405 1.00 88.19 129 ASN A CA 1
ATOM 1033 C C . ASN A 1 129 ? 22.736 2.200 -32.896 1.00 88.19 129 ASN A C 1
ATOM 1035 O O . ASN A 1 129 ? 22.967 1.062 -33.312 1.00 88.19 129 ASN A O 1
ATOM 1039 N N . ALA A 1 130 ? 22.298 3.167 -33.714 1.00 85.81 130 ALA A N 1
ATOM 1040 C CA . ALA A 1 130 ? 22.111 3.023 -35.166 1.00 85.81 130 ALA A CA 1
ATOM 1041 C C . ALA A 1 130 ? 21.252 1.803 -35.578 1.00 85.81 130 ALA A C 1
ATOM 1043 O O . ALA A 1 130 ? 21.488 1.159 -36.600 1.00 85.81 130 ALA A O 1
ATOM 1044 N N . GLY A 1 131 ? 20.261 1.447 -34.760 1.00 78.06 131 GLY A N 1
ATOM 1045 C CA . GLY A 1 131 ? 19.350 0.324 -34.987 1.00 78.06 131 GLY A CA 1
ATOM 1046 C C . GLY A 1 131 ? 19.919 -1.056 -34.642 1.00 78.06 131 GLY A C 1
ATOM 1047 O O . GLY A 1 131 ? 19.240 -2.063 -34.866 1.00 78.06 131 GLY A O 1
ATOM 1048 N N . ARG A 1 132 ? 21.137 -1.139 -34.090 1.00 81.19 132 ARG A N 1
ATOM 1049 C CA . ARG A 1 132 ? 21.748 -2.410 -33.685 1.00 81.19 132 ARG A CA 1
ATOM 1050 C C . ARG A 1 132 ? 20.960 -3.007 -32.515 1.00 81.19 132 ARG A C 1
ATOM 1052 O O . ARG A 1 132 ? 20.784 -2.369 -31.483 1.00 81.19 132 ARG A O 1
ATOM 1059 N N . ARG A 1 133 ? 20.468 -4.239 -32.684 1.00 77.44 133 ARG A N 1
ATOM 1060 C CA . ARG A 1 133 ? 19.730 -4.956 -31.635 1.00 77.44 133 ARG A CA 1
ATOM 1061 C C . ARG A 1 133 ? 20.697 -5.694 -30.722 1.00 77.44 133 ARG A C 1
ATOM 1063 O O . ARG A 1 133 ? 21.271 -6.703 -31.129 1.00 77.44 133 ARG A O 1
ATOM 1070 N N . ASP A 1 134 ? 20.813 -5.220 -29.492 1.00 86.00 134 ASP A N 1
ATOM 1071 C CA . ASP A 1 134 ? 21.459 -5.938 -28.398 1.00 86.00 134 ASP A CA 1
ATOM 1072 C C . ASP A 1 134 ? 20.383 -6.405 -27.412 1.00 86.00 134 ASP A C 1
ATOM 1074 O O . ASP A 1 134 ? 19.892 -5.636 -26.589 1.00 86.00 134 ASP A O 1
ATOM 1078 N N . ARG A 1 135 ? 19.994 -7.683 -27.510 1.00 84.88 135 ARG A N 1
ATOM 1079 C CA . ARG A 1 135 ? 18.940 -8.260 -26.657 1.00 84.88 135 ARG A CA 1
ATOM 1080 C C . ARG A 1 135 ? 19.279 -8.151 -25.169 1.00 84.88 135 ARG A C 1
ATOM 1082 O O . ARG A 1 135 ? 18.387 -7.910 -24.368 1.00 84.88 135 ARG A O 1
ATOM 1089 N N . GLU A 1 136 ? 20.552 -8.292 -24.813 1.00 83.44 136 GLU A N 1
ATOM 1090 C CA . GLU A 1 136 ? 20.998 -8.293 -23.420 1.00 83.44 136 GLU A CA 1
ATOM 1091 C C . GLU A 1 136 ? 20.982 -6.873 -22.832 1.00 83.44 136 GLU A C 1
ATOM 1093 O O . GLU A 1 136 ? 20.659 -6.679 -21.661 1.00 83.44 136 GLU A O 1
ATOM 1098 N N . ALA A 1 137 ? 21.283 -5.850 -23.636 1.00 79.62 137 ALA A N 1
ATOM 1099 C CA . ALA A 1 137 ? 21.104 -4.453 -23.235 1.00 79.62 137 ALA A CA 1
ATOM 1100 C C . ALA A 1 137 ? 19.621 -4.058 -23.137 1.00 79.62 137 ALA A C 1
ATOM 1102 O O . ALA A 1 137 ? 19.210 -3.450 -22.151 1.00 79.62 137 ALA A O 1
ATOM 1103 N N . GLU A 1 138 ? 18.799 -4.451 -24.112 1.00 86.06 138 GLU A N 1
ATOM 1104 C CA . GLU A 1 138 ? 17.366 -4.146 -24.105 1.00 86.06 138 GLU A CA 1
ATOM 1105 C C . GLU A 1 138 ? 16.632 -4.777 -22.912 1.00 86.06 138 GLU A C 1
ATOM 1107 O O . GLU A 1 138 ? 15.796 -4.125 -22.287 1.00 86.06 138 GLU A O 1
ATOM 1112 N N . ASP A 1 139 ? 16.946 -6.028 -22.566 1.00 85.25 139 ASP A N 1
ATOM 1113 C CA . ASP A 1 139 ? 16.332 -6.703 -21.419 1.00 85.25 139 ASP A CA 1
ATOM 1114 C C . ASP A 1 139 ? 16.734 -6.056 -20.087 1.00 85.25 139 ASP A C 1
ATOM 1116 O O . ASP A 1 139 ? 15.893 -5.928 -19.195 1.00 85.25 139 ASP A O 1
ATOM 1120 N N . ARG A 1 140 ? 17.973 -5.558 -19.970 1.00 82.69 140 ARG A N 1
ATOM 1121 C CA . ARG A 1 140 ? 18.423 -4.792 -18.795 1.00 82.69 140 ARG A CA 1
ATOM 1122 C C . ARG A 1 140 ? 17.680 -3.471 -18.648 1.00 82.69 140 ARG A C 1
ATOM 1124 O O . ARG A 1 140 ? 17.220 -3.161 -17.555 1.00 82.69 140 ARG A O 1
ATOM 1131 N N . ILE A 1 141 ? 17.495 -2.731 -19.740 1.00 83.94 141 ILE A N 1
ATOM 1132 C CA . ILE A 1 141 ? 16.712 -1.486 -19.731 1.00 83.94 141 ILE A CA 1
ATOM 1133 C C . ILE A 1 141 ? 15.286 -1.764 -19.238 1.00 83.94 141 ILE A C 1
ATOM 1135 O O . ILE A 1 141 ? 14.791 -1.071 -18.350 1.00 83.94 141 ILE A O 1
ATOM 1139 N N . ARG A 1 142 ? 14.646 -2.834 -19.734 1.00 83.75 142 ARG A N 1
ATOM 1140 C CA . ARG A 1 142 ? 13.305 -3.233 -19.275 1.00 83.75 142 ARG A CA 1
ATOM 1141 C C . ARG A 1 142 ? 13.268 -3.599 -17.792 1.00 83.75 142 ARG A C 1
ATOM 1143 O O . ARG A 1 142 ? 12.296 -3.270 -17.115 1.00 83.75 142 ARG A O 1
ATOM 1150 N N . GLN A 1 143 ? 14.289 -4.293 -17.291 1.00 83.56 143 GLN A N 1
ATOM 1151 C CA . GLN A 1 143 ? 14.385 -4.653 -15.875 1.00 83.56 143 GLN A CA 1
ATOM 1152 C C . GLN A 1 143 ? 14.582 -3.423 -14.983 1.00 83.56 143 GLN A C 1
ATOM 1154 O O . GLN A 1 143 ? 13.893 -3.311 -13.973 1.00 83.56 143 GLN A O 1
ATOM 1159 N N . LEU A 1 144 ? 15.453 -2.487 -15.372 1.00 83.94 144 LEU A N 1
ATOM 1160 C CA . LEU A 1 144 ? 15.721 -1.264 -14.609 1.00 83.94 144 LEU A CA 1
ATOM 1161 C C . LEU A 1 144 ? 14.492 -0.359 -14.524 1.00 83.94 144 LEU A C 1
ATOM 1163 O O . LEU A 1 144 ? 14.130 0.070 -13.430 1.00 83.94 144 LEU A O 1
ATOM 1167 N N . VAL A 1 145 ? 13.812 -0.121 -15.650 1.00 84.69 145 VAL A N 1
ATOM 1168 C CA . VAL A 1 145 ? 12.577 0.677 -15.658 1.00 84.69 145 VAL A CA 1
ATOM 1169 C C . VAL A 1 145 ? 11.515 0.014 -14.783 1.00 84.69 145 VAL A C 1
ATOM 1171 O O . VAL A 1 145 ? 10.925 0.670 -13.932 1.00 84.69 145 VAL A O 1
ATOM 1174 N N . ARG A 1 146 ? 11.336 -1.308 -14.897 1.00 81.50 146 ARG A N 1
ATOM 1175 C CA . ARG A 1 146 ? 10.390 -2.045 -14.050 1.00 81.50 146 ARG A CA 1
ATOM 1176 C C . ARG A 1 146 ? 10.725 -1.937 -12.563 1.00 81.50 146 ARG A C 1
ATOM 1178 O O . ARG A 1 146 ? 9.815 -1.738 -11.765 1.00 81.50 146 ARG A O 1
ATOM 1185 N N . ALA A 1 147 ? 11.994 -2.094 -12.193 1.00 83.06 147 ALA A N 1
ATOM 1186 C CA . ALA A 1 147 ? 12.429 -1.999 -10.805 1.00 83.06 147 ALA A CA 1
ATOM 1187 C C . ALA A 1 147 ? 12.157 -0.598 -10.241 1.00 83.06 147 ALA A C 1
ATOM 1189 O O . ALA A 1 147 ? 11.570 -0.480 -9.169 1.00 83.06 147 ALA A O 1
ATOM 1190 N N . ARG A 1 148 ? 12.492 0.455 -10.999 1.00 83.81 148 ARG A N 1
ATOM 1191 C CA . ARG A 1 148 ? 12.231 1.846 -10.613 1.00 83.81 148 ARG A CA 1
ATOM 1192 C C . ARG A 1 148 ? 10.741 2.121 -10.423 1.00 83.81 148 ARG A C 1
ATOM 1194 O O . ARG A 1 148 ? 10.353 2.637 -9.382 1.00 83.81 148 ARG A O 1
ATOM 1201 N N . SER A 1 149 ? 9.905 1.744 -11.387 1.00 80.62 149 SER A N 1
ATOM 1202 C CA . SER A 1 149 ? 8.459 1.959 -11.281 1.00 80.62 149 SER A CA 1
ATOM 1203 C C . SER A 1 149 ? 7.837 1.149 -10.138 1.00 80.62 149 SER A C 1
ATOM 1205 O O . SER A 1 149 ? 6.883 1.596 -9.512 1.00 80.62 149 SER A O 1
ATOM 1207 N N . PHE A 1 150 ? 8.367 -0.039 -9.833 1.00 80.94 150 PHE A N 1
ATOM 1208 C CA . PHE A 1 150 ? 7.902 -0.814 -8.684 1.00 80.94 150 PHE A CA 1
ATOM 1209 C C . PHE A 1 150 ? 8.228 -0.124 -7.354 1.00 80.94 150 PHE A C 1
ATOM 1211 O O . PHE A 1 150 ? 7.356 -0.065 -6.493 1.00 80.94 150 PHE A O 1
ATOM 1218 N N . LEU A 1 151 ? 9.440 0.421 -7.200 1.00 83.12 151 LEU A N 1
ATOM 1219 C CA . LEU A 1 151 ? 9.822 1.184 -6.005 1.00 83.12 151 LEU A CA 1
ATOM 1220 C C . LEU A 1 151 ? 8.897 2.393 -5.796 1.00 83.12 151 LEU A C 1
ATOM 1222 O O . LEU A 1 151 ? 8.351 2.556 -4.711 1.00 83.12 151 LEU A O 1
ATOM 1226 N N . GLU A 1 152 ? 8.620 3.155 -6.856 1.00 82.00 152 GLU A N 1
ATOM 1227 C CA . GLU A 1 152 ? 7.692 4.294 -6.805 1.00 82.00 152 GLU A CA 1
ATOM 1228 C C . GLU A 1 152 ? 6.264 3.866 -6.412 1.00 82.00 152 GLU A C 1
ATOM 1230 O O . GLU A 1 152 ? 5.611 4.504 -5.588 1.00 82.00 152 GLU A O 1
ATOM 1235 N N . ALA A 1 153 ? 5.764 2.749 -6.957 1.00 77.44 153 ALA A N 1
ATOM 1236 C CA . ALA A 1 153 ? 4.445 2.230 -6.586 1.00 77.44 153 ALA A CA 1
ATOM 1237 C C . ALA A 1 153 ? 4.368 1.819 -5.111 1.00 77.44 153 ALA A C 1
ATOM 1239 O O . ALA A 1 153 ? 3.327 1.998 -4.476 1.00 77.44 153 ALA A O 1
ATOM 1240 N N . VAL A 1 154 ? 5.449 1.235 -4.586 1.00 77.75 154 VAL A N 1
ATOM 1241 C CA . VAL A 1 154 ? 5.540 0.831 -3.183 1.00 77.75 154 VAL A CA 1
ATOM 1242 C C . VAL A 1 154 ? 5.530 2.062 -2.281 1.00 77.75 154 VAL A C 1
ATOM 1244 O O . VAL A 1 154 ? 4.693 2.104 -1.386 1.00 77.75 154 VAL A O 1
ATOM 1247 N N . GLU A 1 155 ? 6.334 3.090 -2.567 1.00 80.06 155 GLU A N 1
ATOM 1248 C CA . GLU A 1 155 ? 6.316 4.355 -1.811 1.00 80.06 155 GLU A CA 1
ATOM 1249 C C . GLU A 1 155 ? 4.911 4.974 -1.752 1.00 80.06 155 GLU A C 1
ATOM 1251 O O . GLU A 1 155 ? 4.421 5.343 -0.683 1.00 80.06 155 GLU A O 1
ATOM 1256 N N . VAL A 1 156 ? 4.209 5.039 -2.888 1.00 80.88 156 VAL A N 1
ATOM 1257 C CA . VAL A 1 156 ? 2.850 5.602 -2.931 1.00 80.88 156 VAL A CA 1
ATOM 1258 C C . VAL A 1 156 ? 1.861 4.746 -2.133 1.00 80.88 156 VAL A C 1
ATOM 1260 O O . VAL A 1 156 ? 1.015 5.285 -1.417 1.00 80.88 156 VAL A O 1
ATOM 1263 N N . ALA A 1 157 ? 1.944 3.417 -2.231 1.00 76.12 157 ALA A N 1
ATOM 1264 C CA . ALA A 1 157 ? 1.078 2.522 -1.465 1.00 76.12 157 ALA A CA 1
ATOM 1265 C C . ALA A 1 157 ? 1.314 2.649 0.050 1.00 76.12 157 ALA A C 1
ATOM 1267 O O . ALA A 1 157 ? 0.367 2.590 0.836 1.00 76.12 157 ALA A O 1
ATOM 1268 N N . GLU A 1 158 ? 2.564 2.840 0.462 1.00 73.56 158 GLU A N 1
ATOM 1269 C CA . GLU A 1 158 ? 2.944 3.025 1.860 1.00 73.56 158 GLU A CA 1
ATOM 1270 C C . GLU A 1 158 ? 2.397 4.322 2.439 1.00 73.56 158 GLU A C 1
ATOM 1272 O O . GLU A 1 158 ? 1.838 4.314 3.538 1.00 73.56 158 GLU A O 1
ATOM 1277 N N . GLU A 1 159 ? 2.470 5.409 1.676 1.00 81.00 159 GLU A N 1
ATOM 1278 C CA . GLU A 1 159 ? 1.885 6.685 2.072 1.00 81.00 159 GLU A CA 1
ATOM 1279 C C . GLU A 1 159 ? 0.362 6.576 2.242 1.00 81.00 159 GLU A C 1
ATOM 1281 O O . GLU A 1 159 ? -0.198 7.059 3.227 1.00 81.00 159 GLU A O 1
ATOM 1286 N N . GLN A 1 160 ? -0.325 5.860 1.346 1.00 75.69 160 GLN A N 1
ATOM 1287 C CA . GLN A 1 160 ? -1.765 5.611 1.485 1.00 75.69 160 GLN A CA 1
ATOM 1288 C C . GLN A 1 160 ? -2.101 4.792 2.737 1.00 75.69 160 GLN A C 1
ATOM 1290 O O . GLN A 1 160 ? -3.069 5.100 3.439 1.00 75.69 160 GLN A O 1
ATOM 1295 N N . LEU A 1 161 ? -1.301 3.771 3.062 1.00 76.25 161 LEU A N 1
ATOM 1296 C CA . LEU A 1 161 ? -1.474 3.016 4.304 1.00 76.25 161 LEU A CA 1
ATOM 1297 C C . LEU A 1 161 ? -1.249 3.896 5.537 1.00 76.25 161 LEU A C 1
ATOM 1299 O O . LEU A 1 161 ? -2.014 3.793 6.498 1.00 76.25 161 LEU A O 1
ATOM 1303 N N . ARG A 1 162 ? -0.233 4.766 5.509 1.00 79.81 162 ARG A N 1
ATOM 1304 C CA . ARG A 1 162 ? 0.060 5.706 6.596 1.00 79.81 162 ARG A CA 1
ATOM 1305 C C . ARG A 1 162 ? -1.120 6.640 6.850 1.00 79.81 162 ARG A C 1
ATOM 1307 O O . ARG A 1 162 ? -1.581 6.720 7.986 1.00 79.81 162 ARG A O 1
ATOM 1314 N N . LEU A 1 163 ? -1.657 7.258 5.798 1.00 77.69 163 LEU A N 1
ATOM 1315 C CA . LEU A 1 163 ? -2.829 8.135 5.882 1.00 77.69 163 LEU A CA 1
ATOM 1316 C C . LEU A 1 163 ? -4.073 7.387 6.384 1.00 77.69 163 LEU A C 1
ATOM 1318 O O . LEU A 1 163 ? -4.804 7.889 7.236 1.00 77.69 163 LEU A O 1
ATOM 1322 N N . THR A 1 164 ? -4.296 6.159 5.906 1.00 74.56 164 THR A N 1
ATOM 1323 C CA . THR A 1 164 ? -5.416 5.317 6.362 1.00 74.56 164 THR A CA 1
ATOM 1324 C C . THR A 1 164 ? -5.291 4.992 7.855 1.00 74.56 164 THR A C 1
ATOM 1326 O O . THR A 1 164 ? -6.282 5.034 8.586 1.00 74.56 164 THR A O 1
ATOM 1329 N N . ARG A 1 165 ? -4.074 4.696 8.331 1.00 75.50 165 ARG A N 1
ATOM 1330 C CA . ARG A 1 165 ? -3.794 4.451 9.752 1.00 75.50 165 ARG A CA 1
ATOM 1331 C C . ARG A 1 165 ? -4.067 5.693 10.598 1.00 75.50 165 ARG A C 1
ATOM 1333 O O . ARG A 1 165 ? -4.763 5.582 11.600 1.00 75.50 165 ARG A O 1
ATOM 1340 N N . GLU A 1 166 ? -3.565 6.854 10.184 1.00 77.94 166 GLU A N 1
ATOM 1341 C CA . GLU A 1 166 ? -3.793 8.127 10.883 1.00 77.94 166 GLU A CA 1
ATOM 1342 C C . GLU A 1 166 ? -5.294 8.456 10.978 1.00 77.94 166 GLU A C 1
ATOM 1344 O O . GLU A 1 166 ? -5.775 8.854 12.038 1.00 77.94 166 GLU A O 1
ATOM 1349 N N . GLY A 1 167 ? -6.064 8.211 9.912 1.00 74.88 167 GLY A N 1
ATOM 1350 C CA . GLY A 1 167 ? -7.522 8.363 9.936 1.00 74.88 167 GLY A CA 1
ATOM 1351 C C . GLY A 1 167 ? -8.216 7.411 10.919 1.00 74.88 167 GLY A C 1
ATOM 1352 O O . GLY A 1 167 ? -9.132 7.816 11.632 1.00 74.88 167 GLY A O 1
ATOM 1353 N N . LEU A 1 168 ? -7.761 6.157 11.013 1.00 71.69 168 LEU A N 1
ATOM 1354 C CA . LEU A 1 168 ? -8.298 5.194 11.979 1.00 71.69 168 LEU A CA 1
ATOM 1355 C C . LEU A 1 168 ? -7.999 5.608 13.427 1.00 71.69 168 LEU A C 1
ATOM 1357 O O . LEU A 1 168 ? -8.875 5.510 14.282 1.00 71.69 168 LEU A O 1
ATOM 1361 N N . GLU A 1 169 ? -6.781 6.076 13.705 1.00 72.62 169 GLU A N 1
ATOM 1362 C CA . GLU A 1 169 ? -6.388 6.570 15.032 1.00 72.62 169 GLU A CA 1
ATOM 1363 C C . GLU A 1 169 ? -7.262 7.755 15.471 1.00 72.62 169 GLU A C 1
ATOM 1365 O O . GLU A 1 169 ? -7.695 7.807 16.623 1.00 72.62 169 GLU A O 1
ATOM 1370 N N . GLN A 1 170 ? -7.590 8.665 14.548 1.00 73.06 170 GLN A N 1
ATOM 1371 C CA . GLN A 1 17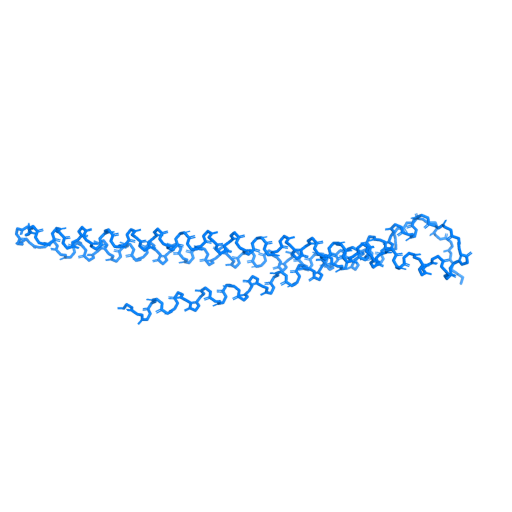0 ? -8.493 9.789 14.816 1.00 73.06 170 GLN A CA 1
ATOM 1372 C C . GLN A 1 170 ? -9.924 9.335 15.127 1.00 73.06 170 GLN A C 1
ATOM 1374 O O . GLN A 1 170 ? -10.518 9.821 16.089 1.00 73.06 170 GLN A O 1
ATOM 1379 N N . GLU A 1 171 ? -10.471 8.385 14.366 1.00 70.44 171 GLU A N 1
ATOM 1380 C CA . GLU A 1 171 ? -11.811 7.841 14.631 1.00 70.44 171 GLU A CA 1
ATOM 1381 C C . GLU A 1 171 ? -11.871 7.092 15.972 1.00 70.44 171 GLU A C 1
ATOM 1383 O O . GLU A 1 171 ? -12.831 7.244 16.727 1.00 70.44 171 GLU A O 1
ATOM 1388 N N . VAL A 1 172 ? -10.821 6.344 16.330 1.00 68.88 172 VAL A N 1
ATOM 1389 C CA . VAL A 1 172 ? -10.720 5.706 17.653 1.00 68.88 172 VAL A CA 1
ATOM 1390 C C . VAL A 1 172 ? -10.675 6.755 18.766 1.00 68.88 172 VAL A C 1
ATOM 1392 O O . VAL A 1 172 ? -11.400 6.623 19.752 1.00 68.88 172 VAL A O 1
ATOM 1395 N N . ALA A 1 173 ? -9.876 7.813 18.608 1.00 69.00 173 ALA A N 1
ATOM 1396 C CA . ALA A 1 173 ? -9.800 8.900 19.583 1.00 69.00 173 ALA A CA 1
ATOM 1397 C C . ALA A 1 173 ? -11.145 9.630 19.741 1.00 69.00 173 ALA A C 1
ATOM 1399 O O . ALA A 1 173 ? -11.522 10.015 20.847 1.00 69.00 173 ALA A O 1
ATOM 1400 N N . LYS A 1 174 ? -11.899 9.792 18.650 1.00 68.44 174 LYS A N 1
ATOM 1401 C CA . LYS A 1 174 ? -13.240 10.378 18.683 1.00 68.44 174 LYS A CA 1
ATOM 1402 C C . LYS A 1 174 ? -14.214 9.514 19.486 1.00 68.44 174 LYS A C 1
ATOM 1404 O O . LYS A 1 174 ? -14.882 10.037 20.371 1.00 68.44 174 LYS A O 1
ATOM 1409 N N . LEU A 1 175 ? -14.236 8.204 19.240 1.00 65.31 175 LEU A N 1
ATOM 1410 C CA . LEU A 1 175 ? -15.088 7.269 19.983 1.00 65.31 175 LEU A CA 1
ATOM 1411 C C . LEU A 1 175 ? -14.758 7.235 21.481 1.00 65.31 175 LEU A C 1
ATOM 1413 O O . LEU A 1 175 ? -15.665 7.093 22.292 1.00 65.31 175 LEU A O 1
ATOM 1417 N N . GLN A 1 176 ? -13.485 7.393 21.854 1.00 62.09 176 GLN A N 1
ATOM 1418 C CA . GLN A 1 176 ? -13.070 7.468 23.260 1.00 62.09 176 GLN A CA 1
ATOM 1419 C C . GLN A 1 176 ? -13.544 8.744 23.966 1.00 62.09 176 GLN A C 1
ATOM 1421 O O . GLN A 1 176 ? -13.794 8.703 25.165 1.00 62.09 176 GLN A O 1
ATOM 1426 N N . ASN A 1 177 ? -13.662 9.860 23.244 1.00 62.91 177 ASN A N 1
ATOM 1427 C CA . ASN A 1 177 ? -14.103 11.142 23.804 1.00 62.91 177 ASN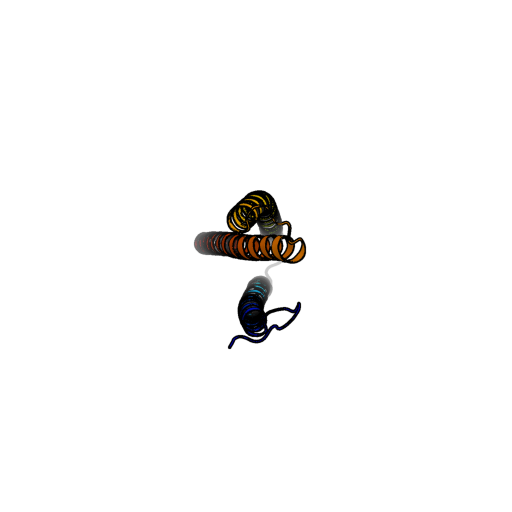 A CA 1
ATOM 1428 C C . ASN A 1 177 ? -15.636 11.284 23.869 1.00 62.91 177 ASN A C 1
ATOM 1430 O O . ASN A 1 177 ? -16.131 12.194 24.531 1.00 62.91 177 ASN A O 1
ATOM 1434 N N . GLU A 1 178 ? -16.382 10.433 23.158 1.00 51.12 178 GLU A N 1
ATOM 1435 C CA . GLU A 1 178 ? -17.854 10.406 23.161 1.00 51.12 178 GLU A CA 1
ATOM 1436 C C . GLU A 1 178 ? -18.450 9.466 24.239 1.00 51.12 178 GLU A C 1
ATOM 1438 O O . GLU A 1 178 ? -19.665 9.476 24.445 1.00 51.12 178 GLU A O 1
ATOM 1443 N N . THR A 1 179 ? -17.613 8.697 24.949 1.00 44.34 179 THR A N 1
ATOM 1444 C CA . THR A 1 179 ? -17.954 7.892 26.147 1.00 44.34 179 THR A CA 1
ATOM 1445 C C . THR A 1 179 ? -17.482 8.542 27.436 1.00 44.34 179 THR A C 1
ATOM 1447 O O . THR A 1 179 ? -18.240 8.470 28.430 1.00 44.34 179 THR A O 1
#

Organism: NCBI:txid1076443

Mean predicted aligned error: 15.33 Å